Protein AF-A0A2K8KC98-F1 (afdb_monomer_lite)

Organism: NCBI:txid441209

Foldseek 3Di:
DDDPDPPPPPPDADDFAEDALLRLLLCLCAVLVADAPADDDPPDPDDPDDDDPVVVVVVCVVVVHDDCPPPPDPPSDRDPLSNVLNDLLQCQDVVLVHNVLSVVSSVCSNVVHAQCLPAPDDWDKDFPDWDQDPVGIDADKDFPDWDFDQDPNDTDIDGDIDGDIDIVVDPVNNVVSLVVRLSNQVSSVSSLVCCQVVVPDRRHDYDPDGDDNRPRDDD

Radius of gyration: 29.48 Å; chains: 1; bounding box: 84×41×95 Å

Sequence (219 aa):
MSFHSKITRKGGGRVKRALGVQAALEWAFRVEKAQLELPPPSDIEEEGFGFGLEYVLLQRAALGCKVDGGQHKIGGYVHEDAEVIAATVAGLPDNLGGKRMAIRVAELARAGLTPDWMPGAVPRCVPVDIKRNRHGDRATSEVVGTERVLIKGKWRSVEVRACPVRFSPDQRQINSARQAYEDWWQALGWVRDGLIAGGMLREVELTDMLPRKRPWEPR

Structure (mmCIF, N/CA/C/O backbone):
data_AF-A0A2K8KC98-F1
#
_entry.id   AF-A0A2K8KC98-F1
#
loop_
_atom_site.group_PDB
_atom_site.id
_atom_site.type_symbol
_atom_site.label_atom_id
_atom_site.label_alt_id
_atom_site.label_comp_id
_atom_site.label_asym_id
_atom_site.label_entity_id
_atom_site.label_seq_id
_atom_site.pdbx_PDB_ins_code
_atom_site.Cartn_x
_atom_site.Cartn_y
_atom_site.Cartn_z
_atom_site.occupancy
_atom_site.B_iso_or_equiv
_atom_site.auth_seq_id
_atom_site.auth_comp_id
_atom_site.auth_asym_id
_atom_site.auth_atom_id
_atom_site.pdbx_PDB_model_num
ATOM 1 N N . MET A 1 1 ? 46.761 -6.241 -43.381 1.00 33.44 1 MET A N 1
ATOM 2 C CA . MET A 1 1 ? 45.578 -7.116 -43.535 1.00 33.44 1 MET A CA 1
ATOM 3 C C . MET A 1 1 ? 44.762 -7.024 -42.250 1.00 33.44 1 MET A C 1
ATOM 5 O O . MET A 1 1 ? 45.111 -7.674 -41.277 1.00 33.44 1 MET A O 1
ATOM 9 N N . SER A 1 2 ? 43.776 -6.126 -42.190 1.00 34.34 2 SER A N 1
ATOM 10 C CA . SER A 1 2 ? 42.967 -5.892 -40.985 1.00 34.34 2 SER A CA 1
ATOM 11 C C . SER A 1 2 ? 41.593 -6.530 -41.175 1.00 34.34 2 SER A C 1
ATOM 13 O O . SER A 1 2 ? 40.824 -6.094 -42.029 1.00 34.34 2 SER A O 1
ATOM 15 N N . PHE A 1 3 ? 41.300 -7.580 -40.410 1.00 34.78 3 PHE A N 1
ATOM 16 C CA . PHE A 1 3 ? 39.992 -8.230 -40.396 1.00 34.78 3 PHE A CA 1
ATOM 17 C C . PHE A 1 3 ? 39.104 -7.563 -39.344 1.00 34.78 3 PHE A C 1
ATOM 19 O O . PHE A 1 3 ? 38.966 -8.049 -38.225 1.00 34.78 3 PHE A O 1
ATOM 26 N N . HIS A 1 4 ? 38.477 -6.445 -39.708 1.00 40.25 4 HIS A N 1
ATOM 27 C CA . HIS A 1 4 ? 37.318 -5.949 -38.971 1.00 40.25 4 HIS A CA 1
ATOM 28 C C . HIS A 1 4 ? 36.103 -6.792 -39.369 1.00 40.25 4 HIS A C 1
ATOM 30 O O . HIS A 1 4 ? 35.370 -6.471 -40.305 1.00 40.25 4 HIS A O 1
ATOM 36 N N . SER A 1 5 ? 35.922 -7.911 -38.669 1.00 39.09 5 SER A N 1
ATOM 37 C CA . SER A 1 5 ? 34.673 -8.667 -38.697 1.00 39.09 5 SER A CA 1
ATOM 38 C C . SER A 1 5 ? 33.552 -7.766 -38.177 1.00 39.09 5 SER A C 1
ATOM 40 O O . SER A 1 5 ? 33.517 -7.406 -36.999 1.00 39.09 5 SER A O 1
ATOM 42 N N . LYS A 1 6 ? 32.642 -7.361 -39.068 1.00 39.59 6 LYS A N 1
ATOM 43 C CA . LYS A 1 6 ? 31.380 -6.729 -38.685 1.00 39.59 6 LYS A CA 1
ATOM 44 C C . LYS A 1 6 ? 30.576 -7.759 -37.897 1.00 39.59 6 LYS A C 1
ATOM 46 O O . LYS A 1 6 ? 29.990 -8.666 -38.481 1.00 39.59 6 LYS A O 1
ATOM 51 N N . ILE A 1 7 ? 30.522 -7.604 -36.576 1.00 42.66 7 ILE A N 1
ATOM 52 C CA . ILE A 1 7 ? 29.561 -8.315 -35.731 1.00 42.66 7 ILE A CA 1
ATOM 53 C C . ILE A 1 7 ? 28.181 -7.731 -36.045 1.00 42.66 7 ILE A C 1
ATOM 55 O O . ILE A 1 7 ? 27.689 -6.823 -35.381 1.00 42.66 7 ILE A O 1
ATOM 59 N N . THR A 1 8 ? 27.539 -8.238 -37.091 1.00 45.50 8 THR A N 1
ATOM 60 C CA . THR A 1 8 ? 26.099 -8.080 -37.261 1.00 45.50 8 THR A CA 1
ATOM 61 C C . THR A 1 8 ? 25.427 -9.005 -36.251 1.00 45.50 8 THR A C 1
ATOM 63 O O . THR A 1 8 ? 25.260 -10.197 -36.516 1.00 45.50 8 THR A O 1
ATOM 66 N N . ARG A 1 9 ? 25.044 -8.486 -35.077 1.00 43.66 9 ARG A N 1
ATOM 67 C CA . ARG A 1 9 ? 24.068 -9.174 -34.220 1.00 43.66 9 ARG A CA 1
ATOM 68 C C . ARG A 1 9 ? 22.724 -9.160 -34.949 1.00 43.66 9 ARG A C 1
ATOM 70 O O . ARG A 1 9 ? 21.935 -8.234 -34.802 1.00 43.66 9 ARG A O 1
ATOM 77 N N . LYS A 1 10 ? 22.462 -10.196 -35.746 1.00 42.75 10 LYS A N 1
ATOM 78 C CA . LYS A 1 10 ? 21.093 -10.615 -36.059 1.00 42.75 10 LYS A CA 1
ATOM 79 C C . LYS A 1 10 ? 20.463 -10.970 -34.711 1.00 42.75 10 LYS A C 1
ATOM 81 O O . LYS A 1 10 ? 20.843 -11.973 -34.114 1.00 42.75 10 LYS A O 1
ATOM 86 N N . GLY A 1 11 ? 19.595 -10.101 -34.195 1.00 45.72 11 GLY A N 1
ATOM 87 C CA . GLY A 1 11 ? 18.843 -10.342 -32.969 1.00 45.72 11 GLY A CA 1
ATOM 88 C C . GLY A 1 11 ? 17.948 -11.561 -33.155 1.00 45.72 11 GLY A C 1
ATOM 89 O O . GLY A 1 11 ? 16.837 -11.444 -33.660 1.00 45.72 11 GLY A O 1
ATOM 90 N N . GLY A 1 12 ? 18.456 -12.741 -32.804 1.00 41.66 12 GLY A N 1
ATOM 91 C CA . GLY A 1 12 ? 17.619 -13.910 -32.581 1.00 41.66 12 GLY A CA 1
ATOM 92 C C . GLY A 1 12 ? 16.647 -13.562 -31.462 1.00 41.66 12 GLY A C 1
ATOM 93 O O . GLY A 1 12 ? 17.082 -13.082 -30.415 1.00 41.66 12 GLY A O 1
ATOM 94 N N . GLY A 1 13 ? 15.349 -13.724 -31.721 1.00 52.28 13 GLY A N 1
ATOM 95 C CA . GLY A 1 13 ? 14.288 -13.380 -30.783 1.00 52.28 13 GLY A CA 1
ATOM 96 C C . GLY A 1 13 ? 14.515 -14.071 -29.445 1.00 52.28 13 GLY A C 1
ATOM 97 O O . GLY A 1 13 ? 14.267 -15.267 -29.310 1.00 52.28 13 GLY A O 1
ATOM 98 N N . ARG A 1 14 ? 15.013 -13.325 -28.456 1.00 58.72 14 ARG A N 1
ATOM 99 C CA . ARG A 1 14 ? 14.945 -13.763 -27.065 1.00 58.72 14 ARG A CA 1
ATOM 100 C C . ARG A 1 14 ? 13.462 -13.843 -26.728 1.00 58.72 14 ARG A C 1
ATOM 102 O O . ARG A 1 14 ? 12.728 -12.884 -26.956 1.00 58.72 14 ARG A O 1
ATOM 109 N N . VAL A 1 15 ? 13.029 -15.005 -26.250 1.00 71.00 15 VAL A N 1
ATOM 110 C CA . VAL A 1 15 ? 11.661 -15.208 -25.772 1.00 71.00 15 VAL A CA 1
ATOM 111 C C . VAL A 1 15 ? 11.431 -14.206 -24.648 1.00 71.00 15 VAL A C 1
ATOM 113 O O . VAL A 1 15 ? 12.124 -14.266 -23.630 1.00 71.00 15 VAL A O 1
ATOM 116 N N . LYS A 1 16 ? 10.512 -13.258 -24.855 1.00 79.69 16 LYS A N 1
ATOM 117 C CA . LYS A 1 16 ? 10.178 -12.278 -23.826 1.00 79.69 16 LYS A CA 1
ATOM 118 C C . LYS A 1 16 ? 9.537 -12.991 -22.642 1.00 79.69 16 LYS A C 1
ATOM 120 O O . LYS A 1 16 ? 8.747 -13.923 -22.801 1.00 79.69 16 LYS A O 1
ATOM 125 N N . ARG A 1 17 ? 9.888 -12.564 -21.434 1.00 85.38 17 ARG A N 1
ATOM 126 C CA . ARG A 1 17 ? 9.278 -13.080 -20.213 1.00 85.38 17 ARG A CA 1
ATOM 127 C C . ARG A 1 17 ? 7.931 -12.391 -20.015 1.00 85.38 17 ARG A C 1
ATOM 129 O O . ARG A 1 17 ? 7.894 -11.214 -19.667 1.00 85.38 17 ARG A O 1
ATOM 136 N N . ALA A 1 18 ? 6.845 -13.135 -20.199 1.00 87.44 18 ALA A N 1
ATOM 137 C CA . ALA A 1 18 ? 5.497 -12.657 -19.917 1.00 87.44 18 ALA A CA 1
ATOM 138 C C . ALA A 1 18 ? 5.295 -12.464 -18.401 1.00 87.44 18 ALA A C 1
ATOM 140 O O . ALA A 1 18 ? 5.394 -13.421 -17.628 1.00 87.44 18 ALA A O 1
ATOM 141 N N . LEU A 1 19 ? 5.030 -11.231 -17.964 1.00 90.88 19 LEU A N 1
ATOM 142 C CA . LEU A 1 19 ? 4.801 -10.860 -16.564 1.00 90.88 19 LEU A CA 1
ATOM 143 C C . LEU A 1 19 ? 3.499 -10.061 -16.418 1.00 90.88 19 LEU A C 1
ATOM 145 O O . LEU A 1 19 ? 3.140 -9.255 -17.271 1.00 90.88 19 LEU A O 1
ATOM 149 N N . GLY A 1 20 ? 2.775 -10.261 -15.315 1.00 93.25 20 GLY A N 1
ATOM 150 C CA . GLY A 1 20 ? 1.739 -9.312 -14.887 1.00 93.25 20 GLY A CA 1
ATOM 151 C C . GLY A 1 20 ? 2.377 -8.032 -14.345 1.00 93.25 20 GLY A C 1
ATOM 152 O O . GLY A 1 20 ? 3.517 -8.071 -13.876 1.00 93.25 20 GLY A O 1
ATOM 153 N N . VAL A 1 21 ? 1.651 -6.910 -14.352 1.00 95.38 21 VAL A N 1
ATOM 154 C CA . VAL A 1 21 ? 2.217 -5.610 -13.936 1.00 95.38 21 VAL A CA 1
ATOM 155 C C . VAL A 1 21 ? 2.780 -5.636 -12.511 1.00 95.38 21 VAL A C 1
ATOM 157 O O . VAL A 1 21 ? 3.872 -5.129 -12.274 1.00 95.38 21 VAL A O 1
ATOM 160 N N . GLN A 1 22 ? 2.104 -6.308 -11.571 1.00 95.56 22 GLN A N 1
ATOM 161 C CA . GLN A 1 22 ? 2.607 -6.447 -10.201 1.00 95.56 22 GLN A CA 1
ATOM 162 C C . GLN A 1 22 ? 3.936 -7.219 -10.167 1.00 95.56 22 GLN A C 1
ATOM 164 O O . GLN A 1 22 ? 4.884 -6.781 -9.525 1.00 95.56 22 GLN A O 1
ATOM 169 N N . ALA A 1 23 ? 4.035 -8.331 -10.901 1.00 95.31 23 ALA A N 1
ATOM 170 C CA . ALA A 1 23 ? 5.255 -9.134 -10.956 1.00 95.31 23 ALA A CA 1
ATOM 171 C C . ALA A 1 23 ? 6.411 -8.390 -11.644 1.00 95.31 23 ALA A C 1
ATOM 173 O O . ALA A 1 23 ? 7.561 -8.537 -11.237 1.00 95.31 23 ALA A O 1
ATOM 174 N N . ALA A 1 24 ? 6.114 -7.576 -12.662 1.00 95.88 24 ALA A N 1
ATOM 175 C CA . ALA A 1 24 ? 7.098 -6.722 -13.321 1.00 95.88 24 ALA A CA 1
ATOM 176 C C . ALA A 1 24 ? 7.636 -5.639 -12.371 1.00 95.88 24 ALA A C 1
ATOM 178 O O . ALA A 1 24 ? 8.845 -5.427 -12.314 1.00 95.88 24 ALA A O 1
ATOM 179 N N . LEU A 1 25 ? 6.764 -5.012 -11.575 1.00 96.88 25 LEU A N 1
ATOM 180 C CA . LEU A 1 25 ? 7.162 -4.035 -10.558 1.00 96.88 25 LEU A CA 1
ATOM 181 C C . LEU A 1 25 ? 7.985 -4.676 -9.440 1.00 96.88 25 LEU A C 1
ATOM 183 O O . LEU A 1 25 ? 9.036 -4.154 -9.072 1.00 96.88 25 LEU A O 1
ATOM 187 N N . GLU A 1 26 ? 7.540 -5.817 -8.909 1.00 97.19 26 GLU A N 1
ATOM 188 C CA . GLU A 1 26 ? 8.296 -6.566 -7.903 1.00 97.19 26 GLU A CA 1
ATOM 189 C C . GLU A 1 26 ? 9.667 -6.967 -8.449 1.00 97.19 26 GLU A C 1
ATOM 191 O O . GLU A 1 26 ? 10.678 -6.768 -7.783 1.00 97.19 26 GLU A O 1
ATOM 196 N N . TRP A 1 27 ? 9.748 -7.453 -9.687 1.00 95.75 27 TRP A N 1
ATOM 197 C CA . TRP A 1 27 ? 11.033 -7.733 -10.319 1.00 95.75 27 TRP A CA 1
ATOM 198 C C . TRP A 1 27 ? 11.904 -6.471 -10.434 1.00 95.75 27 TRP A C 1
ATOM 200 O O . TRP A 1 27 ? 13.039 -6.489 -9.957 1.00 95.75 27 TRP A O 1
ATOM 210 N N . ALA A 1 28 ? 11.377 -5.363 -10.959 1.00 95.75 28 ALA A N 1
ATOM 211 C CA . ALA A 1 28 ? 12.130 -4.124 -11.149 1.00 95.75 28 ALA A CA 1
ATOM 212 C C . ALA A 1 28 ? 12.672 -3.549 -9.824 1.00 95.75 28 ALA A C 1
ATOM 214 O O . ALA A 1 28 ? 13.863 -3.264 -9.690 1.00 95.75 28 ALA A O 1
ATOM 215 N N . PHE A 1 29 ? 11.829 -3.421 -8.799 1.00 95.81 29 PHE A N 1
ATOM 216 C CA . PHE A 1 29 ? 12.223 -2.765 -7.550 1.00 95.81 29 PHE A CA 1
ATOM 217 C C . PHE A 1 29 ? 12.855 -3.716 -6.526 1.00 95.81 29 PHE A C 1
ATOM 219 O O . PHE A 1 29 ? 13.770 -3.324 -5.797 1.00 95.81 29 PHE A O 1
ATOM 226 N N . ARG A 1 30 ? 12.398 -4.972 -6.436 1.00 93.56 30 ARG A N 1
ATOM 227 C CA . ARG A 1 30 ? 12.901 -5.932 -5.439 1.00 93.56 30 ARG A CA 1
ATOM 228 C C . ARG A 1 30 ? 14.122 -6.693 -5.926 1.00 93.56 30 ARG A C 1
ATOM 230 O O . ARG A 1 30 ? 15.038 -6.882 -5.124 1.00 93.56 30 ARG A O 1
ATOM 237 N N . VAL A 1 31 ? 14.126 -7.149 -7.179 1.00 91.69 31 VAL A N 1
ATOM 238 C CA . VAL A 1 31 ? 15.197 -7.994 -7.737 1.00 91.69 31 VAL A CA 1
ATOM 239 C C . VAL A 1 31 ? 16.240 -7.136 -8.441 1.00 91.69 31 VAL A C 1
ATOM 241 O O . VAL A 1 31 ? 17.418 -7.208 -8.096 1.00 91.69 31 VAL A O 1
ATOM 244 N N . GLU A 1 32 ? 15.809 -6.276 -9.364 1.00 91.38 32 GLU A N 1
ATOM 245 C CA . GLU A 1 32 ? 16.709 -5.411 -10.128 1.00 91.38 32 GLU A CA 1
ATOM 246 C C . GLU A 1 32 ? 17.207 -4.202 -9.336 1.00 91.38 32 GLU A C 1
ATOM 248 O O . GLU A 1 32 ? 18.235 -3.637 -9.701 1.00 91.38 32 GLU A O 1
ATOM 253 N N . LYS A 1 33 ? 16.546 -3.879 -8.214 1.00 90.75 33 LYS A N 1
ATOM 254 C CA . LYS A 1 33 ? 16.862 -2.740 -7.338 1.00 90.75 33 LYS A CA 1
ATOM 255 C C . LYS A 1 33 ? 16.810 -1.393 -8.064 1.00 90.75 33 LYS A C 1
ATOM 257 O O . LYS A 1 33 ? 17.519 -0.467 -7.675 1.00 90.75 33 LYS A O 1
ATOM 262 N N . ALA A 1 34 ? 15.941 -1.275 -9.070 1.00 92.50 34 ALA A N 1
ATOM 263 C CA . ALA A 1 34 ? 15.686 -0.010 -9.742 1.00 92.50 34 ALA A CA 1
ATOM 264 C C . ALA A 1 34 ? 15.254 1.066 -8.730 1.00 92.50 34 ALA A C 1
ATOM 266 O O . ALA A 1 34 ? 14.584 0.783 -7.726 1.00 92.50 34 ALA A O 1
ATOM 267 N N . GLN A 1 35 ? 15.666 2.304 -8.980 1.00 91.19 35 GLN A N 1
ATOM 268 C CA . GLN A 1 35 ? 15.373 3.449 -8.124 1.00 91.19 35 GLN A CA 1
ATOM 269 C C . GLN A 1 35 ? 14.438 4.419 -8.840 1.00 91.19 35 GLN A C 1
ATOM 271 O O . GLN A 1 35 ? 14.420 4.486 -10.064 1.00 91.19 35 GLN A O 1
ATOM 276 N N . LEU A 1 36 ? 13.636 5.151 -8.065 1.00 92.25 36 LEU A N 1
ATOM 277 C CA . LEU A 1 36 ? 12.838 6.244 -8.606 1.00 92.25 36 LEU A CA 1
ATOM 278 C C . LEU A 1 36 ? 13.721 7.486 -8.706 1.00 92.25 36 LEU A C 1
ATOM 280 O O . LEU A 1 36 ? 14.246 7.947 -7.693 1.00 92.25 36 LEU A O 1
ATOM 284 N N . GLU A 1 37 ? 13.825 8.053 -9.901 1.00 87.62 37 GLU A N 1
ATOM 285 C CA . GLU A 1 37 ? 14.430 9.366 -10.109 1.00 87.62 37 GLU A CA 1
ATOM 286 C C . GLU A 1 37 ? 13.395 10.445 -9.779 1.00 87.62 37 GLU A C 1
ATOM 288 O O . GLU A 1 37 ? 12.606 10.878 -10.618 1.00 87.62 37 GLU A O 1
ATOM 293 N N . LEU A 1 38 ? 13.337 10.826 -8.502 1.00 81.94 38 LEU A N 1
ATOM 294 C CA . LEU A 1 38 ? 12.434 11.868 -8.026 1.00 81.94 38 LEU A CA 1
ATOM 295 C C . LEU A 1 38 ? 13.160 13.217 -8.018 1.00 81.94 38 LEU A C 1
ATOM 297 O O . LEU A 1 38 ? 14.320 13.279 -7.609 1.00 81.94 38 LEU A O 1
ATOM 301 N N . PRO A 1 39 ? 12.492 14.313 -8.421 1.00 82.31 39 PRO A N 1
ATOM 302 C CA . PRO A 1 39 ? 13.085 15.638 -8.316 1.00 82.31 39 PRO A CA 1
ATOM 303 C C . PRO A 1 39 ? 13.340 15.989 -6.844 1.00 82.31 39 PRO A C 1
ATOM 305 O O . PRO A 1 39 ? 12.613 15.500 -5.965 1.00 82.31 39 PRO A O 1
ATOM 308 N N . PRO A 1 40 ? 14.333 16.852 -6.575 1.00 76.00 40 PRO A N 1
ATOM 309 C CA . PRO A 1 40 ? 14.669 17.246 -5.219 1.00 76.00 40 PRO A CA 1
ATOM 310 C C . PRO A 1 40 ? 13.457 17.878 -4.510 1.00 76.00 40 PRO A C 1
ATOM 312 O O . PRO A 1 40 ? 12.601 18.487 -5.166 1.00 76.00 40 PRO A O 1
ATOM 315 N N . PRO A 1 41 ? 13.348 17.725 -3.179 1.00 74.19 41 PRO A N 1
ATOM 316 C CA . PRO A 1 41 ? 12.304 18.380 -2.401 1.00 74.19 41 PRO A CA 1
ATOM 317 C C . PRO A 1 41 ? 12.402 19.903 -2.548 1.00 74.19 41 PRO A C 1
ATOM 319 O O . PRO A 1 41 ? 13.497 20.454 -2.519 1.00 74.19 41 PRO A O 1
ATOM 322 N N . SER A 1 42 ? 11.263 20.584 -2.683 1.00 70.88 42 SER A N 1
ATOM 323 C CA . SER A 1 42 ? 11.202 22.048 -2.815 1.00 70.88 42 SER A CA 1
ATOM 324 C C . SER A 1 42 ? 11.485 22.797 -1.512 1.00 70.88 42 SER A C 1
ATOM 326 O O . SER A 1 42 ? 11.849 23.966 -1.554 1.00 70.88 42 SER A O 1
ATOM 328 N N . ASP A 1 43 ? 11.306 22.131 -0.370 1.00 70.00 43 ASP A N 1
ATOM 329 C CA . ASP A 1 43 ? 11.172 22.780 0.942 1.00 70.00 43 ASP A CA 1
ATOM 330 C C . ASP A 1 43 ? 12.467 22.706 1.775 1.00 70.00 43 ASP A C 1
ATOM 332 O O . ASP A 1 43 ? 12.438 22.845 2.996 1.00 70.00 43 ASP A O 1
ATOM 336 N N . ILE A 1 44 ? 13.602 22.422 1.131 1.00 61.91 44 ILE A N 1
ATOM 337 C CA . ILE A 1 44 ? 14.902 22.277 1.789 1.00 61.91 44 ILE A CA 1
ATOM 338 C C . ILE A 1 44 ? 15.788 23.457 1.378 1.00 61.91 44 ILE A C 1
ATOM 340 O O . ILE A 1 44 ? 16.235 23.527 0.237 1.00 61.91 44 ILE A O 1
ATOM 344 N N . GLU A 1 45 ? 16.038 24.378 2.313 1.00 60.97 45 GLU A N 1
ATOM 345 C CA . GLU A 1 45 ? 16.983 25.495 2.134 1.00 60.97 45 GLU A CA 1
ATOM 346 C C . GLU A 1 45 ? 18.449 25.062 2.332 1.00 60.97 45 GLU A C 1
ATOM 348 O O . GLU A 1 45 ? 19.357 25.670 1.769 1.00 60.97 45 GLU A O 1
ATOM 353 N N . GLU A 1 46 ? 18.688 23.989 3.093 1.00 62.06 46 GLU A N 1
ATOM 354 C CA . GLU A 1 46 ? 20.021 23.459 3.394 1.00 62.06 46 GLU A CA 1
ATOM 355 C C . GLU A 1 46 ? 20.214 22.070 2.772 1.00 62.06 46 GLU A C 1
ATOM 357 O O . GLU A 1 46 ? 19.603 21.089 3.202 1.00 62.06 46 GLU A O 1
ATOM 362 N N . GLU A 1 47 ? 21.105 21.957 1.784 1.00 60.50 47 GLU A N 1
ATOM 363 C CA . GLU A 1 47 ? 21.662 20.659 1.395 1.00 60.50 47 GLU A CA 1
ATOM 364 C C . GLU A 1 47 ? 22.231 19.977 2.646 1.00 60.50 47 GLU A C 1
ATOM 366 O O . GLU A 1 47 ? 23.126 20.504 3.308 1.00 60.50 47 GLU A O 1
ATOM 371 N N . GLY A 1 48 ? 21.697 18.804 3.000 1.00 59.31 48 GLY A N 1
ATOM 372 C CA . GLY A 1 48 ? 22.222 18.036 4.123 1.00 59.31 48 GLY A CA 1
ATOM 373 C C . GLY A 1 48 ? 23.729 17.822 3.964 1.00 59.31 48 GLY A C 1
ATOM 374 O O . GLY A 1 48 ? 24.200 17.465 2.884 1.00 59.31 48 GLY A O 1
ATOM 375 N N . PHE A 1 49 ? 24.498 18.027 5.035 1.00 67.25 49 PHE A N 1
ATOM 376 C CA . PHE A 1 49 ? 25.942 17.809 5.008 1.00 67.25 49 PHE A CA 1
ATOM 377 C C . PHE A 1 49 ? 26.245 16.322 4.762 1.00 67.25 49 PHE A C 1
ATOM 379 O O . PHE A 1 49 ? 26.037 15.468 5.627 1.00 67.25 49 PHE A O 1
ATOM 386 N N . GLY A 1 50 ? 26.719 16.009 3.557 1.00 66.81 50 GLY A N 1
ATOM 387 C CA . GLY A 1 50 ? 27.218 14.690 3.193 1.00 66.81 50 GLY A CA 1
ATOM 388 C C . GLY A 1 50 ? 28.702 14.565 3.515 1.00 66.81 50 GLY A C 1
ATOM 389 O O . GLY A 1 50 ? 29.490 15.473 3.257 1.00 66.81 50 GLY A O 1
ATOM 390 N N . PHE A 1 51 ? 29.114 13.416 4.040 1.00 79.81 51 PHE A N 1
ATOM 391 C CA . PHE A 1 51 ? 30.533 13.086 4.084 1.00 79.81 51 PHE A CA 1
ATOM 392 C C . PHE A 1 51 ? 31.000 12.638 2.699 1.00 79.81 51 PHE A C 1
ATOM 394 O O . PHE A 1 51 ? 30.334 11.826 2.053 1.00 79.81 51 PHE A O 1
ATOM 401 N N . GLY A 1 52 ? 32.171 13.120 2.276 1.00 80.56 52 GLY A N 1
ATOM 402 C CA . GLY A 1 52 ? 32.848 12.602 1.088 1.00 80.56 52 GLY A CA 1
ATOM 403 C C . GLY A 1 52 ? 33.047 11.087 1.186 1.00 80.56 52 GLY A C 1
ATOM 404 O O . GLY A 1 52 ? 33.231 10.536 2.279 1.00 80.56 52 GLY A O 1
ATOM 405 N N . LEU A 1 53 ? 33.003 10.403 0.042 1.00 75.69 53 LEU A N 1
ATOM 406 C CA . LEU A 1 53 ? 33.146 8.947 -0.029 1.00 75.69 53 LEU A CA 1
ATOM 407 C C . LEU A 1 53 ? 34.452 8.487 0.640 1.00 75.69 53 LEU A C 1
ATOM 409 O O . LEU A 1 53 ? 34.487 7.459 1.312 1.00 75.69 53 LEU A O 1
ATOM 413 N N . GLU A 1 54 ? 35.505 9.292 0.519 1.00 81.75 54 GLU A N 1
ATOM 414 C CA . GLU A 1 54 ? 36.822 9.086 1.113 1.00 81.75 54 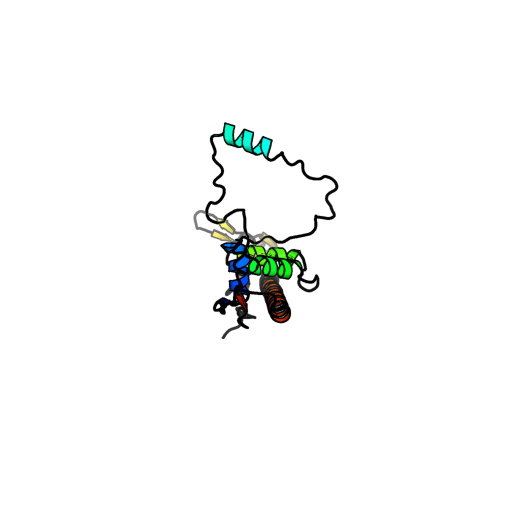GLU A CA 1
ATOM 415 C C . GLU A 1 54 ? 36.752 9.044 2.642 1.00 81.75 54 GLU A C 1
ATOM 417 O O . GLU A 1 54 ? 37.304 8.136 3.262 1.00 81.75 54 GLU A O 1
ATOM 422 N N . TYR A 1 55 ? 36.025 9.983 3.254 1.00 83.88 55 TYR A N 1
ATOM 423 C CA . TYR A 1 55 ? 35.840 10.044 4.706 1.00 83.88 55 TYR A CA 1
ATOM 424 C C . TYR A 1 55 ? 35.093 8.808 5.222 1.00 83.88 55 TYR A C 1
ATOM 426 O O . TYR A 1 55 ? 35.482 8.197 6.220 1.00 83.88 55 TYR A O 1
ATOM 434 N N . VAL A 1 56 ? 34.047 8.396 4.501 1.00 80.81 56 VAL A N 1
ATOM 435 C CA . VAL A 1 56 ? 33.255 7.205 4.831 1.00 80.81 56 VAL A CA 1
ATOM 436 C C . VAL A 1 56 ? 34.095 5.929 4.703 1.00 80.81 56 VAL A C 1
ATOM 438 O O . VAL A 1 56 ? 34.018 5.048 5.562 1.00 80.81 56 VAL A O 1
ATOM 441 N N . LEU A 1 57 ? 34.919 5.817 3.657 1.00 80.00 57 LEU A N 1
ATOM 442 C CA . LEU A 1 57 ? 35.836 4.691 3.469 1.00 80.00 57 LEU A CA 1
ATOM 443 C C . LEU A 1 57 ? 36.906 4.639 4.566 1.00 80.00 57 LEU A C 1
ATOM 445 O O . LEU A 1 57 ? 37.193 3.551 5.067 1.00 80.00 57 LEU A O 1
ATOM 449 N N . LEU A 1 58 ? 37.438 5.790 4.989 1.00 85.00 58 LEU A N 1
ATOM 450 C CA . LEU A 1 58 ? 38.423 5.882 6.068 1.00 85.00 58 LEU A CA 1
ATOM 451 C C . LEU A 1 58 ? 37.843 5.408 7.412 1.00 85.00 58 LEU A C 1
ATOM 453 O O . LEU A 1 58 ? 38.454 4.575 8.082 1.00 85.00 58 LEU A O 1
ATOM 457 N N . GLN A 1 59 ? 36.640 5.869 7.785 1.00 83.12 59 GLN A N 1
ATOM 458 C CA . GLN A 1 59 ? 35.960 5.405 9.005 1.00 83.12 59 GLN A CA 1
ATOM 459 C C . GLN A 1 59 ? 35.662 3.900 8.969 1.00 83.12 59 GLN A C 1
ATOM 461 O O . GLN A 1 59 ? 35.843 3.206 9.967 1.00 83.12 59 GLN A O 1
ATOM 466 N N . ARG A 1 60 ? 35.238 3.364 7.819 1.00 79.69 60 ARG A N 1
ATOM 467 C CA . ARG A 1 60 ? 34.959 1.925 7.664 1.00 79.69 60 ARG A CA 1
ATOM 468 C C . ARG A 1 60 ? 36.220 1.074 7.757 1.00 79.69 60 ARG A C 1
ATOM 470 O O . ARG A 1 60 ? 36.189 0.028 8.402 1.00 79.69 60 ARG A O 1
ATOM 477 N N . ALA A 1 61 ? 37.319 1.535 7.158 1.00 82.25 61 ALA A N 1
ATOM 478 C CA . ALA A 1 61 ? 38.622 0.895 7.287 1.00 82.25 61 ALA A CA 1
ATOM 479 C C . ALA A 1 61 ? 39.091 0.882 8.750 1.00 82.25 61 ALA A C 1
ATOM 481 O O . ALA A 1 61 ? 39.552 -0.153 9.223 1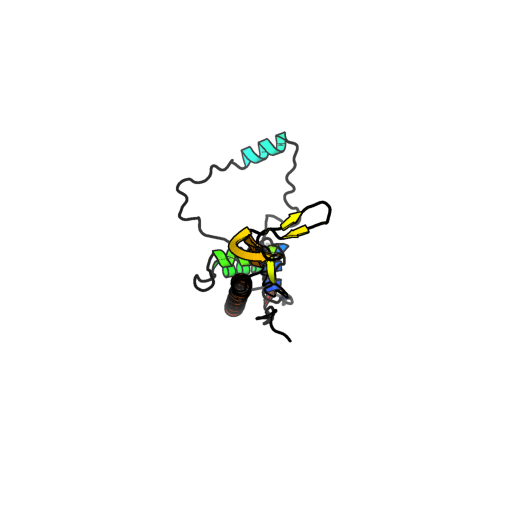.00 82.25 61 ALA A O 1
ATOM 482 N N . ALA A 1 62 ? 38.893 1.982 9.487 1.00 87.00 62 ALA A N 1
ATOM 483 C CA . ALA A 1 62 ? 39.195 2.054 10.919 1.00 87.00 62 ALA A CA 1
ATOM 484 C C . ALA A 1 62 ? 38.359 1.070 11.760 1.00 87.00 62 ALA A C 1
ATOM 486 O O . ALA A 1 62 ? 38.861 0.511 12.731 1.00 87.00 62 ALA A O 1
ATOM 487 N N . LEU A 1 63 ? 37.108 0.810 11.365 1.00 86.00 63 LEU A N 1
ATOM 488 C CA . LEU A 1 63 ? 36.236 -0.199 11.983 1.00 86.00 63 LEU A CA 1
ATOM 489 C C . LEU A 1 63 ? 36.544 -1.641 11.531 1.00 86.00 63 LEU A C 1
ATOM 491 O O . LEU A 1 63 ? 35.928 -2.581 12.027 1.00 86.00 63 LEU A O 1
ATOM 495 N N . GLY A 1 64 ? 37.469 -1.836 10.582 1.00 84.38 64 GLY A N 1
ATOM 496 C CA . GLY A 1 64 ? 37.795 -3.149 10.017 1.00 84.38 64 GLY A CA 1
ATOM 497 C C . GLY A 1 64 ? 36.694 -3.742 9.129 1.00 84.38 64 GLY A C 1
ATOM 498 O O . GLY A 1 64 ? 36.715 -4.935 8.825 1.00 84.38 64 GLY A O 1
ATOM 499 N N . CYS A 1 65 ? 35.718 -2.936 8.700 1.00 75.19 65 CYS A N 1
ATOM 500 C CA . CYS A 1 65 ? 34.605 -3.392 7.875 1.00 75.19 65 CYS A CA 1
ATOM 501 C C . CYS A 1 65 ? 34.962 -3.303 6.385 1.00 75.19 65 CYS A C 1
ATOM 503 O O . CYS A 1 65 ? 35.172 -2.215 5.847 1.00 75.19 65 CYS A O 1
ATOM 505 N N . LYS A 1 66 ? 34.961 -4.440 5.680 1.00 69.31 66 LYS A N 1
ATOM 506 C CA . LYS A 1 66 ? 35.034 -4.470 4.213 1.00 69.31 66 LYS A CA 1
ATOM 507 C C . LYS A 1 66 ? 33.629 -4.301 3.633 1.00 69.31 66 LYS A C 1
ATOM 509 O O . LYS A 1 66 ? 32.726 -5.055 3.982 1.00 69.31 66 LYS A O 1
ATOM 514 N N . VAL A 1 67 ? 33.449 -3.324 2.744 1.00 65.25 67 VAL A N 1
ATOM 515 C CA . VAL A 1 67 ? 32.190 -3.153 2.005 1.00 65.25 67 VAL A CA 1
ATOM 516 C C . VAL A 1 67 ? 32.034 -4.340 1.058 1.00 65.25 67 VAL A C 1
ATOM 518 O O . VAL A 1 67 ? 32.854 -4.519 0.157 1.00 65.25 67 VAL A O 1
ATOM 521 N N . ASP A 1 68 ? 30.992 -5.148 1.254 1.00 62.22 68 ASP A N 1
ATOM 522 C CA . ASP A 1 68 ? 30.545 -6.095 0.236 1.00 62.22 68 ASP A CA 1
ATOM 523 C C . ASP A 1 68 ? 29.902 -5.282 -0.893 1.00 62.22 68 ASP A C 1
ATOM 525 O O . ASP A 1 68 ? 28.723 -4.925 -0.856 1.00 62.22 68 ASP A O 1
ATOM 529 N N . GLY A 1 69 ? 30.729 -4.865 -1.852 1.00 55.56 69 GLY A N 1
ATOM 530 C CA . GLY A 1 69 ? 30.274 -4.232 -3.082 1.00 55.56 69 GLY A CA 1
ATOM 531 C C . GLY A 1 69 ? 29.586 -5.294 -3.921 1.00 55.56 69 GLY A C 1
ATOM 532 O O . GLY A 1 69 ? 30.241 -5.878 -4.778 1.00 55.56 69 GLY A O 1
ATOM 533 N N . GLY A 1 70 ? 28.323 -5.583 -3.586 1.00 54.69 70 GLY A N 1
ATOM 534 C CA . GLY A 1 70 ? 27.513 -6.700 -4.071 1.00 54.69 70 GLY A CA 1
ATOM 535 C C . GLY A 1 70 ? 28.018 -7.302 -5.378 1.00 54.69 70 GLY A C 1
ATOM 536 O O . GLY A 1 70 ? 27.733 -6.793 -6.458 1.00 54.69 70 GLY A O 1
ATOM 537 N N . GLN A 1 71 ? 28.758 -8.408 -5.278 1.00 49.50 71 GLN A N 1
ATOM 538 C CA . GLN A 1 71 ? 29.495 -9.008 -6.400 1.00 49.50 71 GLN A CA 1
ATOM 539 C C . GLN A 1 71 ? 28.612 -9.614 -7.506 1.00 49.50 71 GLN A C 1
ATOM 541 O O . GLN A 1 71 ? 29.112 -10.224 -8.447 1.00 49.50 71 GLN A O 1
ATOM 546 N N . HIS A 1 72 ? 27.293 -9.466 -7.403 1.00 53.19 72 HIS A N 1
ATOM 547 C CA . HIS A 1 72 ? 26.329 -10.131 -8.272 1.00 53.19 72 HIS A CA 1
ATOM 548 C C . HIS A 1 72 ? 25.981 -9.326 -9.533 1.00 53.19 72 HIS A C 1
ATOM 550 O O . HIS A 1 72 ? 25.376 -9.884 -10.445 1.00 53.19 72 HIS A O 1
ATOM 556 N N . LYS A 1 73 ? 26.375 -8.044 -9.625 1.00 53.97 73 LYS A N 1
ATOM 557 C CA . LYS A 1 73 ? 26.216 -7.222 -10.838 1.00 53.97 73 LYS A CA 1
ATOM 558 C C . LYS A 1 73 ? 27.456 -6.368 -11.077 1.00 53.97 73 LYS A C 1
ATOM 560 O O . LYS A 1 73 ? 27.848 -5.576 -10.224 1.00 53.97 73 LYS A O 1
ATOM 565 N N . ILE A 1 74 ? 28.071 -6.516 -12.249 1.00 45.25 74 ILE A N 1
ATOM 566 C CA . ILE A 1 74 ? 29.210 -5.688 -12.661 1.00 45.25 74 ILE A CA 1
ATOM 567 C C . ILE A 1 74 ? 28.736 -4.227 -12.743 1.00 45.25 74 ILE A C 1
ATOM 569 O O . ILE A 1 74 ? 27.844 -3.907 -13.521 1.00 45.25 74 ILE A O 1
ATOM 573 N N . GLY A 1 75 ? 29.323 -3.352 -11.923 1.00 54.81 75 GLY A N 1
ATOM 574 C CA . GLY A 1 75 ? 29.197 -1.896 -12.057 1.00 54.81 75 GLY A CA 1
ATOM 575 C C . GLY A 1 75 ? 27.867 -1.264 -11.631 1.00 54.81 75 GLY A C 1
ATOM 576 O O . GLY A 1 75 ? 27.591 -0.154 -12.063 1.00 54.81 75 GLY A O 1
ATOM 577 N N . GLY A 1 76 ? 27.035 -1.928 -10.818 1.00 62.06 76 GLY A N 1
ATOM 578 C CA . GLY A 1 76 ? 25.734 -1.358 -10.428 1.00 62.06 76 GLY A CA 1
ATOM 579 C C . GLY A 1 76 ? 24.714 -1.306 -11.572 1.00 62.06 76 GLY A C 1
ATOM 580 O O . GLY A 1 76 ? 23.747 -0.559 -11.495 1.00 62.06 76 GLY A O 1
ATOM 581 N N . TYR A 1 77 ? 24.931 -2.103 -12.621 1.00 72.12 77 TYR A N 1
ATOM 582 C CA . TYR A 1 77 ? 24.045 -2.214 -13.775 1.00 72.12 77 TYR A CA 1
ATOM 583 C C . TYR A 1 77 ? 22.617 -2.604 -13.355 1.00 72.12 77 TYR A C 1
ATOM 585 O O . TYR A 1 77 ? 22.394 -3.702 -12.834 1.00 72.12 77 TYR A O 1
ATOM 593 N N . VAL A 1 78 ? 21.654 -1.713 -13.590 1.00 84.00 78 VAL A N 1
ATOM 594 C CA . VAL A 1 78 ? 20.217 -1.999 -13.516 1.00 84.00 78 VAL A CA 1
ATOM 595 C C . VAL A 1 78 ? 19.760 -2.395 -14.919 1.00 84.00 78 VAL A C 1
ATOM 597 O O . VAL A 1 78 ? 20.222 -1.838 -15.911 1.00 84.00 78 VAL A O 1
ATOM 600 N N . HIS A 1 79 ? 18.898 -3.407 -15.032 1.00 89.62 79 HIS A N 1
ATOM 601 C CA . HIS A 1 79 ? 18.390 -3.817 -16.338 1.00 89.62 79 HIS A CA 1
ATOM 602 C C . HIS A 1 79 ? 17.598 -2.677 -17.005 1.00 89.62 79 HIS A C 1
ATOM 604 O O . HIS A 1 79 ? 16.741 -2.076 -16.363 1.00 89.62 79 HIS A O 1
ATOM 610 N N . GLU A 1 80 ? 17.807 -2.447 -18.305 1.00 91.19 80 GLU A N 1
ATOM 611 C CA . GLU A 1 80 ? 17.169 -1.360 -19.075 1.00 91.19 80 GLU A CA 1
ATOM 612 C C . GLU A 1 80 ? 15.633 -1.357 -18.920 1.00 91.19 80 GLU A C 1
ATOM 614 O O . GLU A 1 80 ? 15.036 -0.341 -18.581 1.00 91.19 80 GLU A O 1
ATOM 619 N N . ASP A 1 81 ? 14.977 -2.515 -19.072 1.00 93.75 81 ASP A N 1
ATOM 620 C CA . ASP A 1 81 ? 13.528 -2.641 -18.826 1.00 93.75 81 ASP A CA 1
ATOM 621 C C . ASP A 1 81 ? 13.110 -2.244 -17.397 1.00 93.75 81 ASP A C 1
ATOM 623 O O . ASP A 1 81 ? 12.024 -1.700 -17.209 1.00 93.75 81 ASP A O 1
ATOM 627 N N . ALA A 1 82 ? 13.944 -2.497 -16.383 1.00 94.56 82 ALA A N 1
ATOM 628 C CA . ALA A 1 82 ? 13.646 -2.109 -15.006 1.00 94.56 82 ALA A CA 1
ATOM 629 C C . ALA A 1 82 ? 13.778 -0.591 -14.801 1.00 94.56 82 ALA A C 1
ATOM 631 O O . ALA A 1 82 ? 12.981 -0.016 -14.059 1.00 94.56 82 ALA A O 1
ATOM 632 N N . GLU A 1 83 ? 14.715 0.064 -15.493 1.00 93.44 83 GLU A N 1
ATOM 633 C CA . GLU A 1 83 ? 14.810 1.530 -15.538 1.00 93.44 83 GLU A CA 1
ATOM 634 C C . GLU A 1 83 ? 13.587 2.144 -16.230 1.00 93.44 83 GLU A C 1
ATOM 636 O O . GLU A 1 83 ? 12.983 3.071 -15.698 1.00 93.44 83 GLU A O 1
ATOM 641 N N . VAL A 1 84 ? 13.142 1.575 -17.357 1.00 95.38 84 VAL A N 1
ATOM 642 C CA . VAL A 1 84 ? 11.922 2.018 -18.060 1.00 95.38 84 VAL A CA 1
ATOM 643 C C . VAL A 1 84 ? 10.682 1.877 -17.169 1.00 95.38 84 VAL A C 1
ATOM 645 O O . VAL A 1 84 ? 9.842 2.782 -17.115 1.00 95.38 84 VAL A O 1
ATOM 648 N N . ILE A 1 85 ? 10.565 0.767 -16.433 1.00 96.62 85 ILE A N 1
ATOM 649 C CA . ILE A 1 85 ? 9.497 0.564 -15.444 1.00 96.62 85 ILE A CA 1
ATOM 650 C C . ILE A 1 85 ? 9.568 1.633 -14.349 1.00 96.62 85 ILE A C 1
ATOM 652 O O . ILE A 1 85 ? 8.549 2.250 -14.037 1.00 96.62 85 ILE A O 1
ATOM 656 N N . ALA A 1 86 ? 10.750 1.889 -13.785 1.00 96.50 86 ALA A N 1
ATOM 657 C CA . ALA A 1 86 ? 10.919 2.888 -12.735 1.00 96.50 86 ALA A CA 1
ATOM 658 C C . ALA A 1 86 ? 10.599 4.312 -13.219 1.00 96.50 86 ALA A C 1
ATOM 660 O O . ALA A 1 86 ? 9.881 5.036 -12.529 1.00 96.50 86 ALA A O 1
ATOM 661 N N . ALA A 1 87 ? 11.041 4.682 -14.423 1.00 95.44 87 ALA A N 1
ATOM 662 C CA . ALA A 1 87 ? 10.734 5.964 -15.052 1.00 95.44 87 ALA A CA 1
ATOM 663 C C . ALA A 1 87 ? 9.227 6.131 -15.301 1.00 95.44 87 ALA A C 1
ATOM 665 O O . ALA A 1 87 ? 8.661 7.190 -15.028 1.00 95.44 87 ALA A O 1
ATOM 666 N N . THR A 1 88 ? 8.550 5.066 -15.743 1.00 96.31 88 THR A N 1
ATOM 667 C CA . THR A 1 88 ? 7.092 5.092 -15.929 1.00 96.31 88 THR A CA 1
ATOM 668 C C . THR A 1 88 ? 6.380 5.306 -14.595 1.00 96.31 88 THR A C 1
ATOM 670 O O . THR A 1 88 ? 5.498 6.153 -14.505 1.00 96.31 88 THR A O 1
ATOM 673 N N . VAL A 1 89 ? 6.796 4.610 -13.531 1.00 97.50 89 VAL A N 1
ATOM 674 C CA . VAL A 1 89 ? 6.232 4.796 -12.181 1.00 97.50 89 VAL A CA 1
ATOM 675 C C . VAL A 1 89 ? 6.489 6.210 -11.651 1.00 97.50 89 VAL A C 1
ATOM 677 O O . VAL A 1 89 ? 5.592 6.802 -11.055 1.00 97.50 89 VAL A O 1
ATOM 680 N N . ALA A 1 90 ? 7.674 6.780 -11.886 1.00 96.25 90 ALA A N 1
ATOM 681 C CA . ALA A 1 90 ? 7.997 8.155 -11.496 1.00 96.25 90 ALA A CA 1
ATOM 682 C C . ALA A 1 90 ? 7.118 9.199 -12.213 1.00 96.25 90 ALA A C 1
ATOM 684 O O . ALA A 1 90 ? 6.846 10.259 -11.649 1.00 96.25 90 ALA A O 1
ATOM 685 N N . GLY A 1 91 ? 6.635 8.877 -13.417 1.00 94.44 91 GLY A N 1
ATOM 686 C CA . GLY A 1 91 ? 5.732 9.705 -14.218 1.00 94.44 91 GLY A CA 1
ATOM 687 C C . GLY A 1 91 ? 4.249 9.628 -13.840 1.00 94.44 91 GLY A C 1
ATOM 688 O O . GLY A 1 91 ? 3.428 10.167 -14.582 1.00 94.44 91 GLY A O 1
ATOM 689 N N . LEU A 1 92 ? 3.883 8.962 -12.735 1.00 96.25 92 LEU A N 1
ATOM 690 C CA . LEU A 1 92 ? 2.490 8.882 -12.281 1.00 96.25 92 LEU A CA 1
ATOM 691 C C . LEU A 1 92 ? 1.868 10.288 -12.156 1.00 96.25 92 LEU A C 1
ATOM 693 O O . LEU A 1 92 ? 2.464 11.162 -11.519 1.00 96.25 92 LEU A O 1
ATOM 697 N N . PRO A 1 93 ? 0.667 10.518 -12.717 1.00 96.38 93 PRO A N 1
ATOM 698 C CA . PRO A 1 93 ? 0.025 11.823 -12.679 1.00 96.38 93 PRO A CA 1
ATOM 699 C C . PRO A 1 93 ? -0.553 12.136 -11.291 1.00 96.38 93 PRO A C 1
ATOM 701 O O . PRO A 1 93 ? -0.910 11.244 -10.515 1.00 96.38 93 PRO A O 1
ATOM 704 N N . ASP A 1 94 ? -0.694 13.427 -10.979 1.00 94.56 94 ASP A N 1
ATOM 705 C CA . ASP A 1 94 ? -1.140 13.896 -9.659 1.00 94.56 94 ASP A CA 1
ATOM 706 C C . ASP A 1 94 ? -2.562 13.442 -9.290 1.00 94.56 94 ASP A C 1
ATOM 708 O O . ASP A 1 94 ? -2.847 13.193 -8.118 1.00 94.56 94 ASP A O 1
ATOM 712 N N . ASN A 1 95 ? -3.444 13.250 -10.277 1.00 95.38 95 ASN A N 1
ATOM 713 C CA . ASN A 1 95 ? -4.791 12.704 -10.064 1.00 95.38 95 ASN A CA 1
ATOM 714 C C . ASN A 1 95 ? -4.788 11.234 -9.597 1.00 95.38 95 ASN A C 1
ATOM 716 O O . ASN A 1 95 ? -5.778 10.785 -9.027 1.00 95.38 95 ASN A O 1
ATOM 720 N N . LEU A 1 96 ? -3.686 10.507 -9.806 1.00 95.81 96 LEU A N 1
ATOM 721 C CA . LEU A 1 96 ? -3.445 9.157 -9.287 1.00 95.81 96 LEU A CA 1
ATOM 722 C C . LEU A 1 96 ? -2.507 9.174 -8.067 1.00 95.81 96 LEU A C 1
ATOM 724 O O . LEU A 1 96 ? -1.939 8.151 -7.693 1.00 95.81 96 LEU A O 1
ATOM 728 N N . GLY A 1 97 ? -2.331 10.336 -7.433 1.00 93.44 97 GLY A N 1
ATOM 729 C CA . GLY A 1 97 ? -1.501 10.519 -6.242 1.00 93.44 97 GLY A CA 1
ATOM 730 C C . GLY A 1 97 ? -0.035 10.859 -6.526 1.00 93.44 97 GLY A C 1
ATOM 731 O O . GLY A 1 97 ? 0.744 10.993 -5.573 1.00 93.44 97 GLY A O 1
ATOM 732 N N . GLY A 1 98 ? 0.341 11.015 -7.800 1.00 95.12 98 GLY A N 1
ATOM 733 C CA . GLY A 1 98 ? 1.633 11.544 -8.233 1.00 95.12 98 GLY A CA 1
ATOM 734 C C . GLY A 1 98 ? 2.833 10.853 -7.583 1.00 95.12 98 GLY A C 1
ATOM 735 O O . GLY A 1 98 ? 2.851 9.636 -7.373 1.00 95.12 98 GLY A O 1
ATOM 736 N N . LYS A 1 99 ? 3.819 11.655 -7.164 1.00 93.75 99 LYS A N 1
ATOM 737 C CA . LYS A 1 99 ? 5.050 11.176 -6.504 1.00 93.75 99 LYS A CA 1
ATOM 738 C C . LYS A 1 99 ? 4.785 10.340 -5.248 1.00 93.75 99 LYS A C 1
ATOM 740 O O . LYS A 1 99 ? 5.492 9.367 -5.004 1.00 93.75 99 LYS A O 1
ATOM 745 N N . ARG A 1 100 ? 3.771 10.688 -4.441 1.00 94.81 100 ARG A N 1
ATOM 746 C CA . ARG A 1 100 ? 3.448 9.934 -3.213 1.00 94.81 100 ARG A CA 1
ATOM 747 C C . ARG A 1 100 ? 2.974 8.525 -3.548 1.00 94.81 100 ARG A C 1
ATOM 749 O O . ARG A 1 100 ? 3.385 7.573 -2.884 1.00 94.81 100 ARG A O 1
ATOM 756 N N . MET A 1 101 ? 2.141 8.390 -4.580 1.00 97.69 101 MET A N 1
ATOM 757 C CA . MET A 1 101 ? 1.715 7.078 -5.057 1.00 97.69 101 MET A CA 1
ATOM 758 C C . MET A 1 101 ? 2.870 6.318 -5.709 1.00 97.69 101 MET A C 1
ATOM 760 O O . MET A 1 101 ? 3.032 5.138 -5.419 1.00 97.69 101 MET A O 1
ATOM 764 N N . ALA A 1 102 ? 3.720 6.983 -6.498 1.00 97.44 102 ALA A N 1
ATOM 765 C CA . ALA A 1 102 ? 4.909 6.371 -7.095 1.00 97.44 102 ALA A C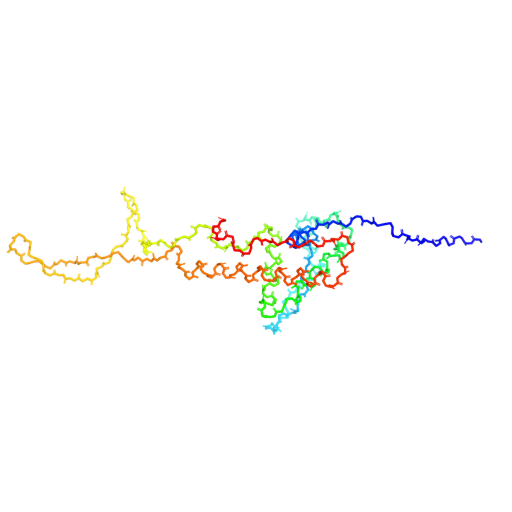A 1
ATOM 766 C C . ALA A 1 102 ? 5.827 5.734 -6.041 1.00 97.44 102 ALA A C 1
ATOM 768 O O . ALA A 1 102 ? 6.165 4.554 -6.145 1.00 97.44 102 ALA A O 1
ATOM 769 N N . ILE A 1 103 ? 6.150 6.480 -4.976 1.00 96.75 103 ILE A N 1
ATOM 770 C CA . ILE A 1 103 ? 6.924 5.967 -3.836 1.00 96.75 103 ILE A CA 1
ATOM 771 C C . ILE A 1 103 ? 6.206 4.771 -3.214 1.00 96.75 103 ILE A C 1
ATOM 773 O O . ILE A 1 103 ? 6.806 3.717 -3.026 1.00 96.75 103 ILE A O 1
ATOM 777 N N . ARG A 1 104 ? 4.903 4.895 -2.936 1.00 97.19 104 ARG A N 1
ATOM 778 C CA . ARG A 1 104 ? 4.122 3.815 -2.325 1.00 97.19 104 ARG A CA 1
ATOM 779 C C . ARG A 1 104 ? 4.118 2.541 -3.174 1.00 97.19 104 ARG A C 1
ATOM 781 O O . ARG A 1 104 ? 4.281 1.458 -2.620 1.00 97.19 104 ARG A O 1
ATOM 788 N N . VAL A 1 105 ? 3.950 2.656 -4.491 1.00 98.00 105 VAL A N 1
ATOM 789 C CA . VAL A 1 105 ? 4.008 1.531 -5.438 1.00 98.00 105 VAL A CA 1
ATOM 790 C C . VAL A 1 105 ? 5.386 0.874 -5.398 1.00 98.00 105 VAL A C 1
ATOM 792 O O . VAL A 1 105 ? 5.463 -0.349 -5.278 1.00 98.00 105 VAL A O 1
ATOM 795 N N . ALA A 1 106 ? 6.460 1.665 -5.438 1.00 97.81 106 ALA A N 1
ATOM 796 C CA . ALA A 1 106 ? 7.823 1.148 -5.379 1.00 97.81 106 ALA A CA 1
ATOM 797 C C . ALA A 1 106 ? 8.109 0.422 -4.055 1.00 97.81 106 ALA A C 1
ATOM 799 O O . ALA A 1 106 ? 8.631 -0.692 -4.076 1.00 97.81 106 ALA A O 1
ATOM 800 N N . GLU A 1 107 ? 7.725 0.987 -2.906 1.00 97.75 107 GLU A N 1
ATOM 801 C CA . GLU A 1 107 ? 7.945 0.339 -1.604 1.00 97.75 107 GLU A CA 1
ATOM 802 C C . GLU A 1 107 ? 7.137 -0.956 -1.448 1.00 97.75 107 GLU A C 1
ATOM 804 O O . GLU A 1 107 ? 7.664 -1.969 -0.983 1.00 97.75 107 GLU A O 1
ATOM 809 N N . LEU A 1 108 ? 5.877 -0.967 -1.894 1.00 97.88 108 LEU A N 1
ATOM 810 C CA . LEU A 1 108 ? 5.053 -2.178 -1.902 1.00 97.88 108 LEU A CA 1
ATOM 811 C C . LEU A 1 108 ? 5.665 -3.269 -2.790 1.00 97.88 108 LEU A C 1
ATOM 813 O O . LEU A 1 108 ? 5.758 -4.422 -2.368 1.00 97.88 108 LEU A O 1
ATOM 817 N N . ALA A 1 109 ? 6.166 -2.901 -3.970 1.00 97.56 109 ALA A N 1
ATOM 818 C CA . ALA A 1 109 ? 6.855 -3.819 -4.870 1.00 97.56 109 ALA A CA 1
ATOM 819 C C . ALA A 1 109 ? 8.166 -4.361 -4.269 1.00 97.56 109 ALA A C 1
ATOM 821 O O . ALA A 1 109 ? 8.444 -5.556 -4.371 1.00 97.56 109 ALA A O 1
ATOM 822 N N . ARG A 1 110 ? 8.954 -3.525 -3.573 1.00 96.25 110 ARG A N 1
ATOM 823 C CA . ARG A 1 110 ? 10.159 -3.972 -2.844 1.00 96.25 110 ARG A CA 1
ATOM 824 C C . ARG A 1 110 ? 9.825 -4.988 -1.761 1.00 96.25 110 ARG A C 1
ATOM 826 O O . ARG A 1 110 ? 10.558 -5.964 -1.597 1.00 96.25 110 ARG A O 1
ATOM 833 N N . ALA A 1 111 ? 8.731 -4.764 -1.037 1.00 96.81 111 ALA A N 1
ATOM 834 C CA . ALA A 1 111 ? 8.270 -5.661 0.012 1.00 96.81 111 ALA A CA 1
ATOM 835 C C . ALA A 1 111 ? 7.574 -6.923 -0.536 1.00 96.81 111 ALA A C 1
ATOM 837 O O . ALA A 1 111 ? 7.466 -7.916 0.182 1.00 96.81 111 ALA A O 1
ATOM 838 N N . GLY A 1 112 ? 7.125 -6.915 -1.798 1.00 95.50 112 GLY A N 1
ATOM 839 C CA . GLY A 1 112 ? 6.241 -7.951 -2.341 1.00 95.50 112 GLY A CA 1
ATOM 840 C C . GLY A 1 112 ? 4.886 -7.969 -1.631 1.00 95.50 112 GLY A C 1
ATOM 841 O O . GLY A 1 112 ? 4.341 -9.035 -1.351 1.00 95.50 112 GLY A O 1
ATOM 842 N N . LEU A 1 113 ? 4.394 -6.786 -1.255 1.00 95.25 113 LEU A N 1
ATOM 843 C CA . LEU A 1 113 ? 3.143 -6.594 -0.530 1.00 95.25 113 LEU 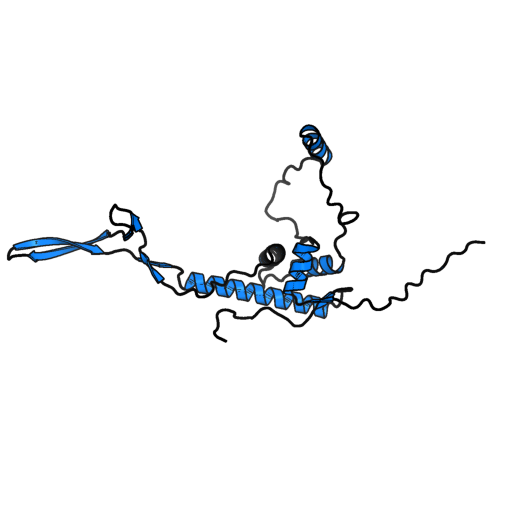A CA 1
ATOM 844 C C . LEU A 1 113 ? 2.138 -5.832 -1.392 1.00 95.25 113 LEU A C 1
ATOM 846 O O . LEU A 1 113 ? 2.486 -5.126 -2.334 1.00 95.25 113 LEU A O 1
ATOM 850 N N . THR A 1 114 ? 0.870 -5.942 -1.016 1.00 95.00 114 THR A N 1
ATOM 851 C CA . THR A 1 114 ? -0.209 -5.098 -1.542 1.00 95.00 114 THR A CA 1
ATOM 852 C C . THR A 1 114 ? -0.757 -4.237 -0.405 1.00 95.00 114 THR A C 1
ATOM 854 O O . THR A 1 114 ? -0.527 -4.574 0.762 1.00 95.00 114 THR A O 1
ATOM 857 N N . PRO A 1 115 ? -1.439 -3.113 -0.691 1.00 96.38 115 PRO A N 1
ATOM 858 C CA . PRO A 1 115 ? -2.050 -2.313 0.361 1.00 96.38 115 PRO A CA 1
ATOM 859 C C . PRO A 1 115 ? -2.998 -3.168 1.206 1.00 96.38 115 PRO A C 1
ATOM 861 O O . PRO A 1 115 ? -3.814 -3.915 0.662 1.00 96.38 115 PRO A O 1
ATOM 864 N N . ASP A 1 116 ? -2.913 -3.038 2.529 1.00 94.81 116 ASP A N 1
ATOM 865 C CA . ASP A 1 116 ? -3.876 -3.684 3.412 1.00 94.81 116 ASP A CA 1
ATOM 866 C C . ASP A 1 116 ? -5.249 -3.022 3.240 1.00 94.81 116 ASP A C 1
ATOM 868 O O . ASP A 1 116 ? -5.455 -1.868 3.611 1.00 94.81 116 ASP A O 1
ATOM 872 N N . TRP A 1 117 ? -6.179 -3.762 2.642 1.00 94.38 117 TRP A N 1
ATOM 873 C CA . TRP A 1 117 ? -7.579 -3.375 2.453 1.00 94.38 117 TRP A CA 1
ATOM 874 C C . TRP A 1 117 ? -8.481 -3.856 3.602 1.00 94.38 117 TRP A C 1
ATOM 876 O O . TRP A 1 117 ? -9.703 -3.695 3.541 1.00 94.38 117 TRP A O 1
ATOM 886 N N . MET A 1 118 ? -7.877 -4.433 4.646 1.00 94.88 118 MET A N 1
ATOM 887 C CA . MET A 1 118 ? -8.501 -4.986 5.843 1.00 94.88 118 MET A CA 1
ATOM 888 C C . MET A 1 118 ? -9.377 -6.221 5.556 1.00 94.88 118 MET A C 1
ATOM 890 O O . MET A 1 118 ? -10.614 -6.147 5.606 1.00 94.88 118 MET A O 1
ATOM 894 N N . PRO A 1 119 ? -8.761 -7.385 5.262 1.00 92.50 119 PRO A N 1
ATOM 895 C CA . PRO A 1 119 ? -9.481 -8.623 4.988 1.00 92.50 119 PRO A CA 1
ATOM 896 C C . PRO A 1 119 ? -10.395 -9.049 6.131 1.00 92.50 119 PRO A C 1
ATOM 898 O O . PRO A 1 119 ? -9.972 -9.189 7.273 1.00 92.50 119 PRO A O 1
ATOM 901 N N . GLY A 1 120 ? -11.676 -9.258 5.809 1.00 90.56 120 GLY A N 1
ATOM 902 C CA . GLY A 1 120 ? -12.689 -9.689 6.776 1.00 90.56 120 GLY A CA 1
ATOM 903 C C . GLY A 1 120 ? -13.006 -8.663 7.869 1.00 90.56 120 GLY A C 1
ATOM 904 O O . GLY A 1 120 ? -13.641 -9.019 8.862 1.00 90.56 120 GLY A O 1
ATOM 905 N N . ALA A 1 121 ? -12.578 -7.406 7.722 1.00 92.12 121 ALA A N 1
ATOM 906 C CA . ALA A 1 121 ? -12.854 -6.383 8.717 1.00 92.12 121 ALA A CA 1
ATOM 907 C C . ALA A 1 121 ? -14.352 -6.069 8.798 1.00 92.12 121 ALA A C 1
ATOM 909 O O . ALA A 1 121 ? -14.999 -5.721 7.807 1.00 92.12 121 ALA A O 1
ATOM 910 N N . VAL A 1 122 ? -14.876 -6.169 10.017 1.00 92.19 122 VAL A N 1
ATOM 911 C CA . VAL A 1 122 ? -16.244 -5.812 10.390 1.00 92.19 122 VAL A CA 1
ATOM 912 C C . VAL A 1 122 ? -16.150 -4.876 11.593 1.00 92.19 122 VAL A C 1
ATOM 914 O O . VAL A 1 122 ? -15.406 -5.201 12.525 1.00 92.19 122 VAL A O 1
ATOM 917 N N . PRO A 1 123 ? -16.880 -3.749 11.617 1.00 94.00 123 PRO A N 1
ATOM 918 C CA . PRO A 1 123 ? -16.891 -2.870 12.777 1.00 94.00 123 PRO A CA 1
ATOM 919 C C . PRO A 1 123 ? -17.380 -3.591 14.033 1.00 94.00 123 PRO A C 1
ATOM 921 O O . PRO A 1 123 ? -18.470 -4.163 14.047 1.00 94.00 123 PRO A O 1
ATOM 924 N N . ARG A 1 124 ? -16.581 -3.552 15.105 1.00 93.44 124 ARG A N 1
ATOM 925 C CA . ARG A 1 124 ? -16.944 -4.121 16.409 1.00 93.44 124 ARG A CA 1
ATOM 926 C C . ARG A 1 124 ? -17.049 -3.024 17.450 1.00 93.44 124 ARG A C 1
ATOM 928 O O . ARG A 1 124 ? -16.158 -2.185 17.547 1.00 93.44 124 ARG A O 1
ATOM 935 N N . CYS A 1 125 ? -18.125 -3.056 18.229 1.00 93.81 125 CYS A N 1
ATOM 936 C CA . CYS A 1 125 ? -18.275 -2.219 19.411 1.00 93.81 125 CYS A CA 1
ATOM 937 C C . CYS A 1 125 ? -17.356 -2.769 20.509 1.00 93.81 125 CYS A C 1
ATOM 939 O O . CYS A 1 125 ? -17.538 -3.899 20.962 1.00 93.81 125 CYS A O 1
ATOM 941 N N . VAL A 1 126 ? -16.343 -1.995 20.887 1.00 94.94 126 VAL A N 1
ATOM 942 C CA . VAL A 1 126 ? -15.349 -2.357 21.900 1.00 94.94 126 VAL A CA 1
ATOM 943 C C . VAL A 1 126 ? -15.291 -1.272 22.979 1.00 94.94 126 VAL A C 1
ATOM 945 O O . VAL A 1 126 ? -15.529 -0.101 22.670 1.00 94.94 126 VAL A O 1
ATOM 948 N N . PRO A 1 127 ? -14.978 -1.610 24.241 1.00 95.94 127 PRO A N 1
ATOM 949 C CA . PRO A 1 127 ? -14.743 -0.605 25.273 1.00 95.94 127 PRO A CA 1
ATOM 950 C C . PRO A 1 127 ? -13.648 0.377 24.851 1.00 95.94 127 PRO A C 1
ATOM 952 O O . PRO A 1 127 ? -12.666 -0.020 24.223 1.00 95.94 127 PRO A O 1
ATOM 955 N N . VAL A 1 128 ? -13.797 1.650 25.217 1.00 95.12 128 VAL A N 1
ATOM 956 C CA . VAL A 1 128 ? -12.735 2.651 25.016 1.00 95.12 128 VAL A CA 1
ATOM 957 C C . VAL A 1 128 ? -11.485 2.280 25.809 1.00 95.12 128 VAL A C 1
ATOM 959 O O . VAL A 1 128 ? -10.376 2.469 25.319 1.00 95.12 128 VAL A O 1
ATOM 962 N N . ASP A 1 129 ? -11.675 1.731 27.008 1.00 93.81 129 ASP A N 1
ATOM 963 C CA . ASP A 1 129 ? -10.598 1.343 27.906 1.00 93.81 129 ASP A CA 1
ATOM 964 C C . ASP A 1 129 ? -10.935 0.041 28.648 1.00 93.81 129 ASP A C 1
ATOM 966 O O . ASP A 1 129 ? -12.095 -0.232 28.990 1.00 93.81 129 ASP A O 1
ATOM 970 N N . ILE A 1 130 ? -9.905 -0.768 28.892 1.00 93.75 130 ILE A N 1
ATOM 971 C CA . ILE A 1 130 ? -9.991 -2.063 29.567 1.00 93.75 130 ILE A CA 1
ATOM 972 C C . ILE A 1 130 ? -8.928 -2.097 30.662 1.00 93.75 130 ILE A C 1
ATOM 974 O O . ILE A 1 130 ? -7.737 -1.945 30.407 1.00 93.75 130 ILE A O 1
ATOM 978 N N . LYS A 1 131 ? -9.362 -2.357 31.896 1.00 92.88 131 LYS A N 1
ATOM 979 C CA . LYS A 1 131 ? -8.497 -2.503 33.068 1.00 92.88 131 LYS A CA 1
ATOM 980 C C . LYS A 1 131 ? -8.393 -3.967 33.462 1.00 92.88 131 LYS A C 1
ATOM 982 O O . LYS A 1 131 ? -9.400 -4.665 33.558 1.00 92.88 131 LYS A O 1
ATOM 987 N N . ARG A 1 132 ? -7.180 -4.419 33.768 1.00 94.62 132 ARG A N 1
ATOM 988 C CA . ARG A 1 132 ? -6.927 -5.792 34.214 1.00 94.62 132 ARG A CA 1
ATOM 989 C C . ARG A 1 132 ? -6.931 -5.889 35.737 1.00 94.62 132 ARG A C 1
ATOM 991 O O . ARG A 1 132 ? -6.280 -5.099 36.416 1.00 94.62 132 ARG A O 1
ATOM 998 N N . ASN A 1 133 ? -7.657 -6.861 36.281 1.00 90.62 133 ASN A N 1
ATOM 999 C CA . ASN A 1 133 ? -7.687 -7.168 37.712 1.00 90.62 133 ASN A CA 1
ATOM 1000 C C . ASN A 1 133 ? -7.443 -8.671 37.964 1.00 90.62 133 ASN A C 1
ATOM 1002 O O . ASN A 1 133 ? -7.205 -9.441 37.034 1.00 90.62 133 ASN A O 1
ATOM 1006 N N . ARG A 1 134 ? -7.510 -9.109 39.231 1.00 92.88 134 ARG A N 1
ATOM 1007 C CA . ARG A 1 134 ? -7.305 -10.523 39.620 1.00 92.88 134 ARG A CA 1
ATOM 1008 C C . ARG A 1 134 ? -8.295 -11.515 38.977 1.00 92.88 134 ARG A C 1
ATOM 1010 O O . ARG A 1 134 ? -8.042 -12.710 38.996 1.00 92.88 134 ARG A O 1
ATOM 1017 N N . HIS A 1 135 ? -9.417 -11.026 38.449 1.00 87.69 135 HIS A N 1
ATOM 1018 C CA . HIS A 1 135 ? -10.468 -11.794 37.776 1.00 87.69 135 HIS A CA 1
ATOM 1019 C C . HIS A 1 135 ? -10.426 -11.639 36.244 1.00 87.69 135 HIS A C 1
ATOM 1021 O O . HIS A 1 135 ? -11.330 -12.119 35.568 1.00 87.69 135 HIS A O 1
ATOM 1027 N N . GLY A 1 136 ? -9.394 -10.985 35.699 1.00 93.50 136 GLY A N 1
ATOM 1028 C CA . GLY A 1 136 ? -9.207 -10.783 34.264 1.00 93.50 136 GLY A CA 1
ATOM 1029 C C . GLY A 1 136 ? -9.490 -9.356 33.802 1.00 93.50 136 GLY A C 1
ATOM 1030 O O . GLY A 1 136 ? -9.379 -8.393 34.566 1.00 93.50 136 GLY A O 1
ATOM 1031 N N . ASP A 1 137 ? -9.809 -9.236 32.518 1.00 93.31 137 ASP A N 1
ATOM 1032 C CA . ASP A 1 137 ? -10.010 -7.962 31.842 1.00 93.31 137 ASP A CA 1
ATOM 1033 C C . ASP A 1 137 ? -11.428 -7.442 32.086 1.00 93.31 137 ASP A C 1
ATOM 1035 O O . ASP A 1 137 ? -12.421 -8.148 31.902 1.00 93.31 137 ASP A O 1
ATOM 1039 N N . ARG A 1 138 ? -11.532 -6.184 32.517 1.00 91.56 138 ARG A N 1
ATOM 1040 C CA . ARG A 1 138 ? -12.798 -5.517 32.811 1.00 91.56 138 ARG A CA 1
ATOM 1041 C C . ARG A 1 138 ? -12.853 -4.169 32.108 1.00 91.56 138 ARG A C 1
ATOM 1043 O O . ARG A 1 138 ? -11.969 -3.336 32.276 1.00 91.56 138 ARG A O 1
ATOM 1050 N N . ALA A 1 139 ? -13.934 -3.939 31.374 1.00 93.44 139 ALA A N 1
ATOM 1051 C CA . ALA A 1 139 ? -14.192 -2.659 30.730 1.00 93.44 139 ALA A CA 1
ATOM 1052 C C . ALA A 1 139 ? -14.319 -1.525 31.763 1.00 93.44 139 ALA A C 1
ATOM 1054 O O . ALA A 1 139 ? -14.957 -1.689 32.812 1.00 93.44 139 ALA A O 1
ATOM 1055 N N . THR A 1 140 ? -13.714 -0.377 31.466 1.00 93.44 140 THR A N 1
ATOM 1056 C CA . THR A 1 140 ? -13.811 0.819 32.309 1.00 93.44 140 THR A CA 1
ATOM 1057 C C . THR A 1 140 ? -15.235 1.383 32.254 1.00 93.44 140 THR A C 1
ATOM 1059 O O . THR A 1 140 ? -15.847 1.443 31.191 1.00 93.44 140 THR A O 1
ATOM 1062 N N . SER A 1 141 ? -15.775 1.781 33.409 1.00 93.06 141 SER A N 1
ATOM 1063 C CA . SER A 1 141 ? -17.100 2.401 33.538 1.00 93.06 141 SER A CA 1
ATOM 1064 C C . SER A 1 141 ? -16.985 3.795 34.147 1.00 93.06 141 SER A C 1
ATOM 1066 O O . SER A 1 141 ? -16.265 3.954 35.135 1.00 93.06 141 SER A O 1
ATOM 1068 N N . GLU A 1 142 ? -17.745 4.751 33.630 1.00 93.88 142 GLU A N 1
ATOM 1069 C CA . GLU A 1 142 ? -17.854 6.123 34.131 1.00 93.88 142 GLU A CA 1
ATOM 1070 C C . GLU A 1 142 ? -19.277 6.420 34.620 1.00 93.88 142 GLU A C 1
ATOM 1072 O O . GLU A 1 142 ? -20.231 5.742 34.236 1.00 93.88 142 GLU A O 1
ATOM 1077 N N . VAL A 1 143 ? -19.422 7.401 35.512 1.00 94.69 143 VAL A N 1
ATOM 1078 C CA . VAL A 1 143 ? -20.731 7.830 36.024 1.00 94.69 143 VAL A CA 1
ATOM 1079 C C . VAL A 1 143 ? -21.354 8.785 35.010 1.00 94.69 143 VAL A C 1
ATOM 1081 O O . VAL A 1 143 ? -20.800 9.849 34.754 1.00 94.69 143 VAL A O 1
ATOM 1084 N N . VAL A 1 144 ? -22.502 8.410 34.449 1.00 93.75 144 VAL A N 1
ATOM 1085 C CA . VAL A 1 144 ? -23.239 9.214 33.454 1.00 93.75 144 VAL A CA 1
ATOM 1086 C C . VAL A 1 144 ? -24.401 9.997 34.061 1.00 93.75 144 VAL A C 1
ATOM 1088 O O . VAL A 1 144 ? -24.941 10.899 33.429 1.00 93.75 144 VAL A O 1
ATOM 1091 N N . GLY A 1 145 ? -24.783 9.682 35.298 1.00 92.69 145 GLY A N 1
ATOM 1092 C CA . GLY A 1 145 ? -25.829 10.396 36.014 1.00 92.69 145 GLY A CA 1
ATOM 1093 C C . GLY A 1 145 ? -26.031 9.864 37.425 1.00 92.69 145 GLY A C 1
ATOM 1094 O O . GLY A 1 145 ? -25.438 8.860 37.822 1.00 92.69 145 GLY A O 1
ATOM 1095 N N . THR A 1 146 ? -26.904 10.530 38.173 1.00 93.38 146 THR A N 1
ATOM 1096 C CA . THR A 1 146 ? -27.313 10.102 39.512 1.00 93.38 146 THR A CA 1
ATOM 1097 C C . THR A 1 146 ? -28.828 10.055 39.558 1.00 93.38 146 THR A C 1
ATOM 1099 O O . THR A 1 146 ? -29.484 11.074 39.354 1.00 93.38 146 THR A O 1
ATOM 1102 N N . GLU A 1 147 ? -29.389 8.889 39.859 1.00 91.88 147 GLU A N 1
ATOM 1103 C CA . GLU A 1 147 ? -30.834 8.705 39.971 1.00 91.88 147 GLU A CA 1
ATOM 1104 C C . GLU A 1 147 ? -31.249 8.422 41.412 1.00 91.88 147 GLU A C 1
ATOM 1106 O O . GLU A 1 147 ? -30.514 7.807 42.189 1.00 91.88 147 GLU A O 1
ATOM 1111 N N . ARG A 1 148 ? -32.454 8.867 41.786 1.00 92.38 148 ARG A N 1
ATOM 1112 C CA . ARG A 1 148 ? -33.072 8.477 43.056 1.00 92.38 148 ARG A CA 1
ATOM 1113 C C . ARG A 1 148 ? -33.901 7.224 42.835 1.00 92.38 148 ARG A C 1
ATOM 1115 O O . ARG A 1 148 ? -34.922 7.269 42.162 1.00 92.38 148 ARG A O 1
ATOM 1122 N N . VAL A 1 149 ? -33.491 6.129 43.465 1.00 91.25 149 VAL A N 1
ATOM 1123 C CA . VAL A 1 149 ? -34.177 4.838 43.379 1.00 91.25 149 VAL A CA 1
ATOM 1124 C C . VAL A 1 149 ? -34.691 4.449 44.762 1.00 91.25 149 VAL A C 1
ATOM 1126 O O . VAL A 1 149 ? -34.019 4.648 45.781 1.00 91.25 149 VAL A O 1
ATOM 1129 N N . LEU A 1 150 ? -35.907 3.908 44.817 1.00 91.44 150 LEU A N 1
ATOM 1130 C CA . LEU A 1 150 ? -36.486 3.379 46.045 1.00 91.44 150 LEU A CA 1
ATOM 1131 C C . LEU A 1 150 ? -35.936 1.966 46.291 1.00 91.44 150 LEU A C 1
ATOM 1133 O O . LEU A 1 150 ? -36.328 1.010 45.630 1.00 91.44 150 LEU A O 1
ATOM 1137 N N . ILE A 1 151 ? -35.032 1.817 47.259 1.00 85.69 151 ILE A N 1
ATOM 1138 C CA . ILE A 1 151 ? -34.449 0.521 47.628 1.00 85.69 151 ILE A CA 1
ATOM 1139 C C . ILE A 1 151 ? -34.910 0.184 49.041 1.00 85.69 151 ILE A C 1
ATOM 1141 O O . ILE A 1 151 ? -34.593 0.901 49.993 1.00 85.69 151 ILE A O 1
ATOM 1145 N N . LYS A 1 152 ? -35.652 -0.922 49.189 1.00 88.62 152 LYS A N 1
ATOM 1146 C CA . LYS A 1 152 ? -36.201 -1.383 50.480 1.00 88.62 152 LYS A CA 1
ATOM 1147 C C . LYS A 1 152 ? -36.992 -0.281 51.217 1.00 88.62 152 LYS A C 1
ATOM 1149 O O . LYS A 1 152 ? -36.773 -0.040 52.401 1.00 88.62 152 LYS A O 1
ATOM 1154 N N . GLY A 1 153 ? -37.860 0.435 50.496 1.00 90.94 153 GLY A N 1
ATOM 1155 C CA . GLY A 1 153 ? -38.737 1.477 51.054 1.00 90.94 153 GLY A CA 1
ATOM 1156 C C . GLY A 1 153 ? -38.055 2.805 51.407 1.00 90.94 153 GLY A C 1
ATOM 1157 O O . GLY A 1 153 ? -38.718 3.709 51.906 1.00 90.94 153 GLY A O 1
ATOM 1158 N N . LYS A 1 154 ? -36.748 2.959 51.146 1.00 92.44 154 LYS A N 1
ATOM 1159 C CA . LYS A 1 154 ? -36.008 4.211 51.364 1.00 92.44 154 LYS A CA 1
ATOM 1160 C C . LYS A 1 154 ? -35.480 4.756 50.044 1.00 92.44 154 LYS A C 1
ATOM 1162 O O . LYS A 1 154 ? -34.902 4.019 49.246 1.00 92.44 154 LYS A O 1
ATOM 1167 N N . TRP A 1 155 ? -35.628 6.061 49.844 1.00 92.19 155 TRP A N 1
ATOM 1168 C CA . TRP A 1 155 ? -35.035 6.755 48.705 1.00 92.19 155 TRP A CA 1
ATOM 1169 C C . TRP A 1 155 ? -33.521 6.848 48.868 1.00 92.19 155 TRP A C 1
ATOM 1171 O O . TRP A 1 155 ? -33.040 7.386 49.865 1.00 92.19 155 TRP A O 1
ATOM 1181 N N . ARG A 1 156 ? -32.775 6.352 47.880 1.00 92.56 156 ARG A N 1
ATOM 1182 C CA . ARG A 1 156 ? -31.314 6.470 47.818 1.00 92.56 156 ARG A CA 1
ATOM 1183 C C . ARG A 1 156 ? -30.894 7.053 46.479 1.00 92.56 156 ARG A C 1
ATOM 1185 O O . ARG A 1 156 ? -31.480 6.712 45.457 1.00 92.56 156 ARG A O 1
ATOM 1192 N N . SER A 1 157 ? -29.881 7.911 46.503 1.00 90.75 157 SER A N 1
ATOM 1193 C CA . SER A 1 157 ? -29.211 8.380 45.291 1.00 90.75 157 SER A CA 1
ATOM 1194 C C . SER A 1 157 ? -28.178 7.338 44.868 1.00 90.75 157 SER A C 1
ATOM 1196 O O . SER A 1 157 ? -27.349 6.935 45.685 1.00 90.75 157 SER A O 1
ATOM 1198 N N . VAL A 1 158 ? -28.255 6.874 43.623 1.00 92.62 158 VAL A N 1
ATOM 1199 C CA . VAL A 1 158 ? -27.372 5.853 43.049 1.00 92.62 158 VAL A CA 1
ATOM 1200 C C . VAL A 1 158 ? -26.722 6.414 41.790 1.00 92.62 158 VAL A C 1
ATOM 1202 O O . VAL A 1 158 ? -27.395 7.013 40.953 1.00 92.62 158 VAL A O 1
ATOM 1205 N N . GLU A 1 159 ? -25.412 6.211 41.658 1.00 94.56 159 GLU A N 1
ATOM 1206 C CA . GLU A 1 159 ? -24.669 6.522 40.436 1.00 94.56 159 GLU A CA 1
ATOM 1207 C C . GLU A 1 159 ? -25.063 5.551 39.318 1.00 94.56 159 GLU A C 1
ATOM 1209 O O . GLU A 1 159 ? -24.852 4.338 39.425 1.00 94.56 159 GLU A O 1
ATOM 1214 N N . VAL A 1 160 ? -25.585 6.087 38.221 1.00 93.94 160 VAL A N 1
ATOM 1215 C CA . VAL A 1 160 ? -25.780 5.343 36.979 1.00 93.94 160 VAL A CA 1
ATOM 1216 C C . VAL A 1 160 ? -24.446 5.321 36.248 1.00 93.94 160 VAL A C 1
ATOM 1218 O O . VAL A 1 160 ? -23.889 6.368 35.913 1.00 93.94 160 VAL A O 1
ATOM 1221 N N . ARG A 1 161 ? -23.910 4.120 36.023 1.00 94.00 161 ARG A N 1
ATOM 1222 C CA . ARG A 1 161 ? -22.615 3.920 35.366 1.00 94.00 161 ARG A CA 1
ATOM 1223 C C . ARG A 1 161 ? -22.794 3.339 33.973 1.00 94.00 161 ARG A C 1
ATOM 1225 O O . ARG A 1 161 ? -23.529 2.370 33.807 1.00 94.00 161 ARG A O 1
ATOM 1232 N N . ALA A 1 162 ? -22.071 3.885 33.002 1.00 93.94 162 ALA A N 1
ATOM 1233 C CA . ALA A 1 162 ? -22.003 3.369 31.641 1.00 93.94 162 ALA A CA 1
ATOM 1234 C C . ALA A 1 162 ? -20.552 3.065 31.255 1.00 93.94 162 ALA A C 1
ATOM 1236 O O . ALA A 1 162 ? -19.610 3.610 31.828 1.00 93.94 162 ALA A O 1
ATOM 1237 N N . CYS A 1 163 ? -20.368 2.163 30.295 1.00 95.25 163 CYS A N 1
ATOM 1238 C CA . CYS A 1 163 ? -19.067 1.914 29.690 1.00 95.25 163 CYS A CA 1
ATOM 1239 C C . CYS A 1 163 ? -18.972 2.725 28.391 1.00 95.25 163 CYS A C 1
ATOM 1241 O O . CYS A 1 163 ? -19.776 2.469 27.489 1.00 95.25 163 CYS A O 1
ATOM 1243 N N . PRO A 1 164 ? -18.030 3.676 28.266 1.00 95.75 164 PRO A N 1
ATOM 1244 C CA . PRO A 1 164 ? -17.794 4.336 26.995 1.00 95.75 164 PRO A CA 1
ATOM 1245 C C . PRO A 1 164 ? -17.253 3.313 25.991 1.00 95.75 164 PRO A C 1
ATOM 1247 O O . PRO A 1 164 ? -16.323 2.554 26.278 1.00 95.75 164 PRO A O 1
ATOM 1250 N N .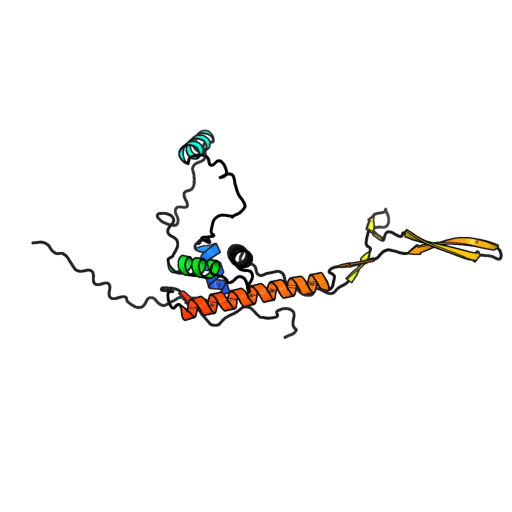 VAL A 1 165 ? -17.844 3.295 24.798 1.00 95.44 165 VAL A N 1
ATOM 1251 C CA . VAL A 1 165 ? -17.501 2.362 23.719 1.00 95.44 165 VAL A CA 1
ATOM 1252 C C . VAL A 1 165 ? -17.039 3.106 22.473 1.00 95.44 165 VAL A C 1
ATOM 1254 O O . VAL A 1 165 ? -17.430 4.244 22.220 1.00 95.44 165 VAL A O 1
ATOM 1257 N N . ARG A 1 166 ? -16.214 2.440 21.669 1.00 94.94 166 ARG A N 1
ATOM 1258 C CA . ARG A 1 166 ? -15.795 2.873 20.335 1.00 94.94 166 ARG A CA 1
ATOM 1259 C C . ARG A 1 166 ? -15.976 1.733 19.344 1.00 94.94 166 ARG A C 1
ATOM 1261 O O . ARG A 1 166 ? -15.958 0.566 19.721 1.00 94.94 166 ARG A O 1
ATOM 1268 N N . PHE A 1 167 ? -16.088 2.059 18.063 1.00 94.56 167 PHE A N 1
ATOM 1269 C CA . PHE A 1 167 ? -15.996 1.049 17.012 1.00 94.56 167 PHE A CA 1
ATOM 1270 C C . PHE A 1 167 ? -14.535 0.859 16.598 1.00 94.56 167 PHE A C 1
ATOM 1272 O O . PHE A 1 167 ? -13.811 1.838 16.408 1.00 94.56 167 PHE A O 1
ATOM 1279 N N . SER A 1 168 ? -14.080 -0.392 16.505 1.00 92.19 168 SER A N 1
ATOM 1280 C CA . SER A 1 168 ? -12.737 -0.715 16.018 1.00 92.19 168 SER A CA 1
ATOM 1281 C C . SER A 1 168 ? -12.715 -2.039 15.231 1.00 92.19 168 SER A C 1
ATOM 1283 O O . SER A 1 168 ? -13.177 -3.055 15.757 1.00 92.19 168 SER A O 1
ATOM 1285 N N . PRO A 1 169 ? -12.187 -2.047 13.989 1.00 93.69 169 PRO A N 1
ATOM 1286 C CA . PRO A 1 169 ? -11.964 -0.853 13.171 1.00 93.69 169 PRO A CA 1
ATOM 1287 C C . PRO A 1 169 ? -13.294 -0.142 12.891 1.00 93.69 169 PRO A C 1
ATOM 1289 O O . PRO A 1 169 ? -14.340 -0.783 12.802 1.00 93.69 169 PRO A O 1
ATOM 1292 N N . ASP A 1 170 ? -13.283 1.183 12.804 1.00 93.31 170 ASP A N 1
ATOM 1293 C CA . ASP A 1 170 ? -14.492 1.917 12.432 1.00 93.31 170 ASP A CA 1
ATOM 1294 C C . ASP A 1 170 ? -14.759 1.820 10.915 1.00 93.31 170 ASP A C 1
ATOM 1296 O O . ASP A 1 170 ? -13.894 1.442 10.119 1.00 93.31 170 ASP A O 1
ATOM 1300 N N . GLN A 1 171 ? -15.980 2.156 10.489 1.00 93.69 171 GLN A N 1
ATOM 1301 C CA . GLN A 1 171 ? -16.354 2.060 9.075 1.00 93.69 171 GLN A CA 1
ATOM 1302 C C . GLN A 1 171 ? -15.523 2.990 8.176 1.00 93.69 171 GLN A C 1
ATOM 1304 O O . GLN A 1 171 ? -15.282 2.669 7.013 1.00 93.69 171 GLN A O 1
ATOM 1309 N N . ARG A 1 172 ? -15.071 4.138 8.694 1.00 95.00 172 ARG A N 1
ATOM 1310 C CA . ARG A 1 172 ? -14.258 5.098 7.936 1.00 95.00 172 ARG A CA 1
ATOM 1311 C C . ARG A 1 172 ? -12.855 4.544 7.700 1.00 95.00 172 ARG A C 1
ATOM 1313 O O . ARG A 1 172 ? -12.346 4.690 6.595 1.00 95.00 172 ARG A O 1
ATOM 1320 N N . GLN A 1 173 ? -12.269 3.864 8.684 1.00 94.75 173 GLN A N 1
ATOM 1321 C CA . GLN A 1 173 ? -10.990 3.165 8.571 1.00 94.75 173 GLN A CA 1
ATOM 1322 C C . GLN A 1 173 ? -11.057 2.080 7.496 1.00 94.75 173 GLN A C 1
ATOM 1324 O O . GLN A 1 173 ? -10.217 2.064 6.601 1.00 94.75 173 GLN A O 1
ATOM 1329 N N . ILE A 1 174 ? -12.101 1.243 7.523 1.00 95.88 174 ILE A N 1
ATOM 1330 C CA . ILE A 1 174 ? -12.310 0.199 6.507 1.00 95.88 174 ILE A CA 1
ATOM 1331 C C . ILE A 1 174 ? -12.464 0.821 5.114 1.00 95.88 174 ILE A C 1
ATOM 1333 O O . ILE A 1 174 ? -11.822 0.383 4.162 1.00 95.88 174 ILE A O 1
ATOM 1337 N N . ASN A 1 175 ? -13.297 1.856 4.979 1.00 95.94 175 ASN A N 1
ATOM 1338 C CA . ASN A 1 175 ? -13.513 2.522 3.695 1.00 95.94 175 ASN A CA 1
ATOM 1339 C C . ASN A 1 175 ? -12.229 3.179 3.170 1.00 95.94 175 ASN A C 1
ATOM 1341 O O . ASN A 1 175 ? -11.932 3.059 1.988 1.00 95.94 175 ASN A O 1
ATOM 1345 N N . SER A 1 176 ? -11.454 3.821 4.045 1.00 96.31 176 SER A N 1
ATOM 1346 C CA . SER A 1 176 ? -10.171 4.442 3.700 1.00 96.31 176 SER A CA 1
ATOM 1347 C C . SER A 1 176 ? -9.146 3.407 3.228 1.00 96.31 176 SER A C 1
ATOM 1349 O O . SER A 1 176 ? -8.502 3.602 2.201 1.00 96.31 176 SER A O 1
ATOM 1351 N N . ALA A 1 177 ? -9.046 2.264 3.913 1.00 96.75 177 ALA A N 1
ATOM 1352 C CA . ALA A 1 177 ? -8.163 1.170 3.511 1.00 96.75 177 ALA A CA 1
ATOM 1353 C C . ALA A 1 177 ? -8.538 0.596 2.134 1.00 96.75 177 ALA A C 1
ATOM 1355 O O . ALA A 1 177 ? -7.675 0.382 1.281 1.00 96.75 177 ALA A O 1
ATOM 1356 N N . ARG A 1 178 ? -9.838 0.403 1.885 1.00 96.44 178 ARG A N 1
ATOM 1357 C CA . ARG A 1 178 ? -10.354 -0.050 0.585 1.00 96.44 178 ARG A CA 1
ATOM 1358 C C . ARG A 1 178 ? -10.126 0.978 -0.520 1.00 96.44 178 ARG A C 1
ATOM 1360 O O . ARG A 1 178 ? -9.727 0.595 -1.615 1.00 96.44 178 ARG A O 1
ATOM 1367 N N . GLN A 1 179 ? -10.321 2.263 -0.230 1.00 96.50 179 GLN A N 1
ATOM 1368 C CA . GLN A 1 179 ? -10.028 3.338 -1.176 1.00 96.50 179 GLN A CA 1
ATOM 1369 C C . GLN A 1 179 ? -8.537 3.375 -1.515 1.00 96.50 179 GLN A C 1
ATOM 1371 O O . GLN A 1 179 ? -8.186 3.390 -2.685 1.00 96.50 179 GLN A O 1
ATOM 1376 N N . ALA A 1 180 ? -7.658 3.276 -0.516 1.00 96.38 180 ALA A N 1
ATOM 1377 C CA . ALA A 1 180 ? -6.217 3.245 -0.740 1.00 96.38 180 ALA A CA 1
ATOM 1378 C C . ALA A 1 180 ? -5.769 2.048 -1.599 1.00 96.38 180 ALA A C 1
ATOM 1380 O O . ALA A 1 180 ? -4.796 2.157 -2.346 1.00 96.38 180 ALA A O 1
ATOM 1381 N N . TYR A 1 181 ? -6.459 0.908 -1.493 1.00 97.62 181 TYR A N 1
ATOM 1382 C CA . TYR A 1 181 ? -6.246 -0.233 -2.383 1.00 97.62 181 TYR A CA 1
ATOM 1383 C C . TYR A 1 181 ? -6.710 0.060 -3.812 1.00 97.62 181 TYR A C 1
ATOM 1385 O O . TYR A 1 181 ? -5.981 -0.236 -4.753 1.00 97.62 181 TYR A O 1
ATOM 1393 N N . GLU A 1 182 ? -7.896 0.650 -3.981 1.00 97.12 182 GLU A N 1
ATOM 1394 C CA . GLU A 1 182 ? -8.411 1.037 -5.299 1.00 97.12 182 GLU A CA 1
ATOM 1395 C C . GLU A 1 182 ? -7.496 2.080 -5.964 1.00 97.12 182 GLU A C 1
ATOM 1397 O O . GLU A 1 182 ? -7.136 1.900 -7.120 1.00 97.12 182 GLU A O 1
ATOM 1402 N N . ASP A 1 183 ? -7.034 3.101 -5.238 1.00 97.44 183 ASP A N 1
ATOM 1403 C CA . ASP A 1 183 ? -6.111 4.123 -5.754 1.00 97.44 183 ASP A CA 1
ATOM 1404 C C . ASP A 1 183 ? -4.802 3.492 -6.258 1.00 97.44 183 ASP A C 1
ATOM 1406 O O . ASP A 1 183 ? -4.322 3.795 -7.351 1.00 97.44 183 ASP A O 1
ATOM 1410 N N . TRP A 1 184 ? -4.243 2.558 -5.482 1.00 97.81 184 TRP A N 1
ATOM 1411 C CA . TRP A 1 184 ? -3.076 1.776 -5.891 1.00 97.81 184 TRP A CA 1
ATOM 1412 C C . TRP A 1 184 ? -3.372 0.897 -7.113 1.00 97.81 184 TRP A C 1
ATOM 1414 O O . TRP A 1 184 ? -2.554 0.823 -8.027 1.00 97.81 184 TRP A O 1
ATOM 1424 N N . TRP A 1 185 ? -4.543 0.259 -7.170 1.00 97.81 185 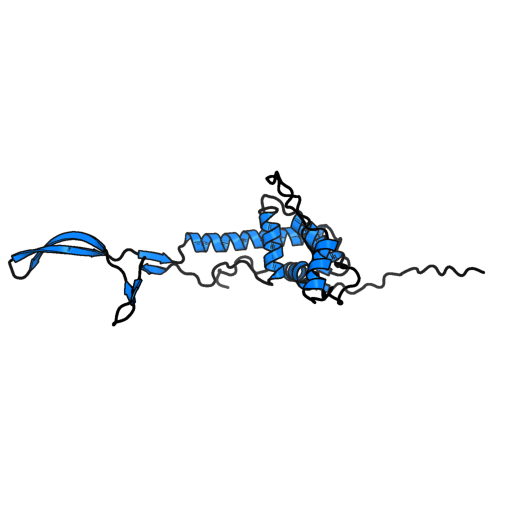TRP A N 1
ATOM 1425 C CA . TRP A 1 185 ? -4.957 -0.569 -8.304 1.00 97.81 185 TRP A CA 1
ATOM 1426 C C . TRP A 1 185 ? -5.094 0.253 -9.595 1.00 97.81 185 TRP A C 1
ATOM 1428 O O . TRP A 1 185 ? -4.634 -0.182 -10.650 1.00 97.81 185 TRP A O 1
ATOM 1438 N N . GLN A 1 186 ? -5.658 1.463 -9.515 1.00 97.62 186 GLN A N 1
ATOM 1439 C CA . GLN A 1 186 ? -5.737 2.399 -10.642 1.00 97.62 186 GLN A CA 1
ATOM 1440 C C . GLN A 1 186 ? -4.338 2.836 -11.100 1.00 97.62 186 GLN A C 1
ATOM 1442 O O . GLN A 1 186 ? -4.064 2.853 -12.300 1.00 97.62 186 GLN A O 1
ATOM 1447 N N . ALA A 1 187 ? -3.426 3.111 -10.160 1.00 97.56 187 ALA A N 1
ATOM 1448 C CA . ALA A 1 187 ? -2.033 3.421 -10.478 1.00 97.56 187 ALA A CA 1
ATOM 1449 C C . ALA A 1 187 ? -1.331 2.255 -11.197 1.00 97.56 187 ALA A C 1
ATOM 1451 O O . ALA A 1 187 ? -0.629 2.480 -12.181 1.00 97.56 187 ALA A O 1
ATOM 1452 N N . LEU A 1 188 ? -1.561 1.006 -10.773 1.00 97.12 188 LEU A N 1
ATOM 1453 C CA . LEU A 1 188 ? -1.049 -0.173 -11.479 1.00 97.12 188 LEU A CA 1
ATOM 1454 C C . LEU A 1 188 ? -1.594 -0.287 -12.905 1.00 97.12 188 LEU A C 1
ATOM 1456 O O . LEU A 1 188 ? -0.834 -0.600 -13.820 1.00 97.12 188 LEU A O 1
ATOM 1460 N N . GLY A 1 189 ? -2.894 -0.043 -13.091 1.00 96.75 189 GLY A N 1
ATOM 1461 C CA . GLY A 1 189 ? -3.522 -0.026 -14.412 1.00 96.75 189 GLY A CA 1
ATOM 1462 C C . GLY A 1 189 ? -2.884 1.020 -15.322 1.00 96.75 189 GLY A C 1
ATOM 1463 O O . GLY A 1 189 ? -2.469 0.694 -16.428 1.00 96.75 189 GLY A O 1
ATOM 1464 N N . TRP A 1 190 ? -2.698 2.240 -14.815 1.00 97.31 190 TRP A N 1
ATOM 1465 C CA . TRP A 1 190 ? -2.045 3.316 -15.559 1.00 97.31 190 TRP A CA 1
ATOM 1466 C C . TRP A 1 190 ? -0.595 2.978 -15.936 1.00 97.31 190 TRP A C 1
ATOM 1468 O O . TRP A 1 190 ? -0.207 3.163 -17.087 1.00 97.31 190 TRP A O 1
ATOM 1478 N N . VAL A 1 191 ? 0.194 2.421 -15.006 1.00 96.56 191 VAL A N 1
ATOM 1479 C CA . VAL A 1 191 ? 1.579 2.000 -15.286 1.00 96.56 191 VAL A CA 1
ATOM 1480 C C . VAL A 1 191 ? 1.608 0.898 -16.344 1.00 96.56 191 VAL A C 1
ATOM 1482 O O . VAL A 1 191 ? 2.415 0.960 -17.269 1.00 96.56 191 VAL A O 1
ATOM 1485 N N . ARG A 1 192 ? 0.722 -0.099 -16.240 1.00 95.81 192 ARG A N 1
ATOM 1486 C CA . ARG A 1 192 ? 0.599 -1.166 -17.241 1.00 95.81 192 ARG A CA 1
ATOM 1487 C C . ARG A 1 192 ? 0.300 -0.576 -18.616 1.00 95.81 192 ARG A C 1
ATOM 1489 O O . ARG A 1 192 ? 1.011 -0.879 -19.568 1.00 95.81 192 ARG A O 1
ATOM 1496 N N . ASP A 1 193 ? -0.733 0.254 -18.707 1.00 95.31 193 ASP A N 1
ATOM 1497 C CA . ASP A 1 193 ? -1.200 0.816 -19.972 1.00 95.31 193 ASP A CA 1
ATOM 1498 C C . ASP A 1 193 ? -0.125 1.718 -20.594 1.00 95.31 193 ASP A C 1
ATOM 1500 O O . ASP A 1 193 ? 0.130 1.628 -21.793 1.00 95.31 193 ASP A O 1
ATOM 1504 N N . GLY A 1 194 ? 0.582 2.505 -19.775 1.00 94.06 194 GLY A N 1
ATOM 1505 C CA . GLY A 1 194 ? 1.724 3.313 -20.204 1.00 94.06 194 GLY A CA 1
ATOM 1506 C C . GLY A 1 194 ? 2.890 2.478 -20.738 1.00 94.06 194 GLY A C 1
ATOM 1507 O O . GLY A 1 194 ? 3.456 2.806 -21.779 1.00 94.06 194 GLY A O 1
ATOM 1508 N N . LEU A 1 195 ? 3.223 1.364 -20.080 1.00 94.31 195 LEU A N 1
ATOM 1509 C CA . LEU A 1 195 ? 4.292 0.465 -20.525 1.00 94.31 195 LEU A CA 1
ATOM 1510 C C . LEU A 1 195 ? 3.925 -0.302 -21.805 1.00 94.31 195 LEU A C 1
ATOM 1512 O O . LEU A 1 195 ? 4.773 -0.451 -22.688 1.00 94.31 195 LEU A O 1
ATOM 1516 N N . ILE A 1 196 ? 2.674 -0.759 -21.929 1.00 92.62 196 ILE A N 1
ATOM 1517 C CA . ILE A 1 196 ? 2.170 -1.421 -23.142 1.00 92.62 196 ILE A CA 1
ATOM 1518 C C . ILE A 1 196 ? 2.156 -0.433 -24.312 1.00 92.62 196 ILE A C 1
ATOM 1520 O O . ILE A 1 196 ? 2.702 -0.739 -25.371 1.00 92.62 196 ILE A O 1
ATOM 1524 N N . ALA A 1 197 ? 1.584 0.760 -24.118 1.00 92.31 197 ALA A N 1
ATOM 1525 C CA . ALA A 1 197 ? 1.517 1.792 -25.151 1.00 92.31 197 ALA A CA 1
ATOM 1526 C C . ALA A 1 197 ? 2.909 2.298 -25.559 1.00 92.31 197 ALA A C 1
ATOM 1528 O O . ALA A 1 197 ? 3.143 2.575 -26.734 1.00 92.31 197 ALA A O 1
ATOM 1529 N N . GLY A 1 198 ? 3.839 2.393 -24.604 1.00 89.56 198 GLY A N 1
ATOM 1530 C CA . GLY A 1 198 ? 5.216 2.800 -24.862 1.00 89.56 198 GLY A CA 1
ATOM 1531 C C . GLY A 1 198 ? 6.003 1.781 -25.688 1.00 89.56 198 GLY A C 1
ATOM 1532 O O . GLY A 1 198 ? 6.857 2.173 -26.476 1.00 89.56 198 GLY A O 1
ATOM 1533 N N . GLY A 1 199 ? 5.746 0.476 -25.526 1.00 88.69 199 GLY A N 1
ATOM 1534 C CA . GLY A 1 199 ? 6.386 -0.576 -26.330 1.00 88.69 199 GLY A CA 1
ATOM 1535 C C . GLY A 1 199 ? 7.918 -0.649 -26.203 1.00 88.69 199 GLY A C 1
ATOM 1536 O O . GLY A 1 199 ? 8.575 -1.264 -27.041 1.00 88.69 199 GLY A O 1
ATOM 1537 N N . MET A 1 200 ? 8.497 -0.024 -25.170 1.00 87.62 200 MET A N 1
ATOM 1538 C CA . MET A 1 200 ? 9.950 0.128 -24.988 1.00 87.62 200 MET A CA 1
ATOM 1539 C C . MET A 1 200 ? 10.621 -1.078 -24.307 1.00 87.62 200 MET A C 1
ATOM 1541 O O . MET A 1 200 ? 11.848 -1.154 -24.291 1.00 87.62 200 MET A O 1
ATOM 1545 N N . LEU A 1 201 ? 9.840 -2.022 -23.763 1.00 90.88 201 LEU A N 1
ATOM 1546 C CA . LEU A 1 201 ? 10.356 -3.200 -23.056 1.00 90.88 201 LEU A CA 1
ATOM 1547 C C . LEU A 1 201 ? 10.939 -4.235 -24.031 1.00 90.88 201 LEU A C 1
ATOM 1549 O O . LEU A 1 201 ? 10.272 -4.708 -24.965 1.00 90.88 201 LEU A O 1
ATOM 1553 N N . ARG A 1 202 ? 12.200 -4.601 -23.802 1.00 88.44 202 ARG A N 1
ATOM 1554 C CA . ARG A 1 202 ? 12.992 -5.463 -24.686 1.00 88.44 202 ARG A CA 1
ATOM 1555 C C . ARG A 1 202 ? 12.878 -6.935 -24.315 1.00 88.44 202 ARG A C 1
ATOM 1557 O O . ARG A 1 202 ? 12.671 -7.760 -25.205 1.00 88.44 202 ARG A O 1
ATOM 1564 N N . GLU A 1 203 ? 12.994 -7.261 -23.032 1.00 87.94 203 GLU A N 1
ATOM 1565 C CA . GLU A 1 203 ? 13.033 -8.632 -22.507 1.00 87.94 203 GLU A CA 1
ATOM 1566 C C . GLU A 1 203 ? 11.774 -9.004 -21.714 1.00 87.94 203 GLU A C 1
ATOM 1568 O O . GLU A 1 203 ? 11.428 -10.184 -21.630 1.00 87.94 203 GLU A O 1
ATOM 1573 N N . VAL A 1 204 ? 11.054 -8.018 -21.178 1.00 89.06 204 VAL A N 1
ATOM 1574 C CA . VAL A 1 204 ? 9.769 -8.208 -20.495 1.00 89.06 204 VAL A CA 1
ATOM 1575 C C . VAL A 1 204 ? 8.607 -7.959 -21.456 1.00 89.06 204 VAL A C 1
ATOM 1577 O O . VAL A 1 204 ? 8.583 -6.982 -22.201 1.00 89.06 204 VAL A O 1
ATOM 1580 N N . GLU A 1 205 ? 7.611 -8.840 -21.417 1.00 90.69 205 GLU A N 1
ATOM 1581 C CA . GLU A 1 205 ? 6.317 -8.638 -22.069 1.00 90.69 205 GLU A CA 1
ATOM 1582 C C . GLU A 1 205 ? 5.240 -8.528 -20.993 1.00 90.69 205 GLU A C 1
ATOM 1584 O O . GLU A 1 205 ? 5.118 -9.401 -20.131 1.00 90.69 205 GLU A O 1
ATOM 1589 N N . LEU A 1 206 ? 4.483 -7.432 -21.000 1.00 91.00 206 LEU A N 1
ATOM 1590 C CA . LEU A 1 206 ? 3.410 -7.240 -20.035 1.00 91.00 206 LEU A CA 1
ATOM 1591 C C . LEU A 1 206 ? 2.140 -7.933 -20.501 1.00 91.00 206 LEU A C 1
ATOM 1593 O O . LEU A 1 206 ? 1.683 -7.749 -21.623 1.00 91.00 206 LEU A O 1
ATOM 1597 N N . THR A 1 207 ? 1.562 -8.702 -19.592 1.00 90.88 207 THR A N 1
ATOM 1598 C CA . THR A 1 207 ? 0.246 -9.316 -19.761 1.00 90.88 207 THR A CA 1
ATOM 1599 C C . THR A 1 207 ? -0.848 -8.399 -19.219 1.00 90.88 207 THR A C 1
ATOM 1601 O O . THR A 1 207 ? -0.599 -7.548 -18.361 1.00 90.88 207 THR A O 1
ATOM 1604 N N . ASP A 1 208 ? -2.091 -8.647 -19.630 1.00 86.06 208 ASP A N 1
ATOM 1605 C CA . ASP A 1 208 ? -3.267 -7.919 -19.131 1.00 86.06 208 ASP A CA 1
ATOM 1606 C C . ASP A 1 208 ? -3.617 -8.228 -17.664 1.00 86.06 208 ASP A C 1
ATOM 1608 O O . ASP A 1 208 ? -4.549 -7.647 -17.101 1.00 86.06 208 ASP A O 1
ATOM 1612 N N . MET A 1 209 ? -2.866 -9.128 -17.023 1.00 88.88 209 MET A N 1
ATOM 1613 C CA . MET A 1 209 ? -3.110 -9.589 -15.661 1.00 88.88 209 MET A CA 1
ATOM 1614 C C . MET A 1 209 ? -2.914 -8.462 -14.639 1.00 88.88 209 MET A C 1
ATOM 1616 O O . MET A 1 209 ? -1.796 -8.007 -14.379 1.00 88.88 209 MET A O 1
ATOM 1620 N N . LEU A 1 210 ? -4.019 -8.078 -13.999 1.00 91.44 210 LEU A N 1
ATOM 1621 C CA . LEU A 1 210 ? -4.067 -7.195 -12.836 1.00 91.44 210 LEU A CA 1
ATOM 1622 C C . LEU A 1 210 ? -4.497 -7.969 -11.580 1.00 91.44 210 LEU A C 1
ATOM 1624 O O . LEU A 1 210 ? -5.211 -8.972 -11.681 1.00 91.44 210 LEU A O 1
ATOM 1628 N N . PRO A 1 211 ? -4.128 -7.485 -10.379 1.00 92.00 211 PRO A N 1
ATOM 1629 C CA . PRO A 1 211 ? -4.712 -7.965 -9.132 1.00 92.00 211 PRO A CA 1
ATOM 1630 C C . PRO A 1 211 ? -6.240 -7.817 -9.138 1.00 92.00 211 PRO A C 1
ATOM 1632 O O . PRO A 1 211 ? -6.804 -7.006 -9.878 1.00 92.00 211 PRO A O 1
ATOM 1635 N N . ARG A 1 212 ? -6.936 -8.580 -8.288 1.00 94.00 212 ARG A N 1
ATOM 1636 C CA . ARG A 1 212 ? -8.399 -8.481 -8.167 1.00 94.00 212 ARG A CA 1
ATOM 1637 C C . ARG A 1 212 ? -8.782 -7.055 -7.761 1.00 94.00 212 ARG A C 1
ATOM 1639 O O . ARG A 1 212 ? -8.372 -6.612 -6.700 1.00 94.00 212 ARG A O 1
ATOM 1646 N N . LYS A 1 213 ? -9.616 -6.382 -8.561 1.00 93.69 213 LYS A N 1
ATOM 1647 C CA . LYS A 1 213 ? -10.014 -4.979 -8.335 1.00 93.69 213 LYS A CA 1
ATOM 1648 C C . LYS A 1 213 ? -10.608 -4.734 -6.944 1.00 93.69 213 LYS A C 1
ATOM 1650 O O . LYS A 1 213 ? -10.227 -3.799 -6.259 1.00 93.69 213 LYS A O 1
ATOM 1655 N N . ARG A 1 214 ? -11.521 -5.607 -6.509 1.00 93.62 214 ARG A N 1
ATOM 1656 C CA . ARG A 1 214 ? -12.184 -5.518 -5.200 1.00 93.62 214 ARG A CA 1
ATOM 1657 C C . ARG A 1 214 ? -12.075 -6.844 -4.455 1.00 93.62 214 ARG A C 1
ATOM 1659 O O . ARG A 1 214 ? -12.968 -7.687 -4.549 1.00 93.62 214 ARG A O 1
ATOM 1666 N N . PRO A 1 215 ? -10.961 -7.089 -3.746 1.00 93.00 215 PRO A N 1
ATOM 1667 C CA . PRO A 1 215 ? -10.729 -8.365 -3.079 1.00 93.00 215 PRO A CA 1
ATOM 1668 C C . PRO A 1 215 ? -11.683 -8.628 -1.906 1.00 93.00 215 PRO A C 1
ATOM 1670 O O . PRO A 1 215 ? -11.894 -9.793 -1.575 1.00 93.00 215 PRO A O 1
ATOM 1673 N N . TRP A 1 216 ? -12.294 -7.584 -1.335 1.00 92.44 216 TRP A N 1
ATOM 1674 C CA . TRP A 1 216 ? -13.277 -7.673 -0.247 1.00 92.44 216 TRP A CA 1
ATOM 1675 C C . TRP A 1 216 ? -14.693 -8.063 -0.684 1.00 92.44 216 TRP A C 1
ATOM 1677 O O . TRP A 1 216 ? -15.518 -8.358 0.178 1.00 92.44 216 TRP A O 1
ATOM 1687 N N . GLU A 1 217 ? -15.010 -8.032 -1.980 1.00 90.31 217 GLU A N 1
ATOM 1688 C CA . GLU A 1 217 ? -16.318 -8.483 -2.458 1.00 90.31 217 GLU A CA 1
ATOM 1689 C C . GLU A 1 217 ? -16.366 -10.025 -2.467 1.00 90.31 217 GLU A C 1
ATOM 1691 O O . GLU A 1 217 ? -15.365 -10.675 -2.820 1.00 90.31 217 GLU A O 1
ATOM 1696 N N . PRO A 1 218 ? -17.497 -10.644 -2.077 1.00 81.38 218 PRO A N 1
ATOM 1697 C CA . PRO A 1 218 ? -17.680 -12.083 -2.240 1.00 81.38 218 PRO A CA 1
ATOM 1698 C C . PRO A 1 218 ? -17.498 -12.477 -3.714 1.00 81.38 218 PRO A C 1
ATOM 1700 O O . PRO A 1 218 ? -17.677 -11.654 -4.614 1.00 81.38 218 PRO A O 1
ATOM 1703 N N . ARG A 1 219 ? -17.010 -13.698 -3.944 1.00 67.56 219 ARG A N 1
ATOM 1704 C CA . ARG A 1 219 ? -16.865 -14.263 -5.293 1.00 67.56 219 ARG A CA 1
ATOM 1705 C C . ARG A 1 219 ? -18.199 -14.771 -5.810 1.00 67.56 219 ARG A C 1
ATOM 1707 O O . ARG A 1 219 ? -18.986 -15.248 -4.965 1.00 67.56 219 ARG A O 1
#

Secondary structure (DSSP, 8-state):
----------------EEE-HHHHHHIIIIIS-----PPPPTT-SS---PPPHHHHHHHHHHTTPPP---TTSGGG---HHHHHHHHHHHT--GGGTHHHHHHHHHHHHHHT------TT---EEEES-EEEETTEEEE--EEEEEEEEEETTEEEEEEEEE--EEEES-HHHHHHHHHHHHHHHHHHHHHHHHHHHH---SSEEE-S----S-TTS--

pLDDT: mean 85.87, std 15.68, range [33.44, 98.0]